Protein AF-A0A3S2VRU4-F1 (afdb_monomer)

Foldseek 3Di:
DDDPDDDDPVVVVVVVLCCVQPVVLVVLLVVLVVCVVVCVPDDPVSVVVSVVSNVVSVVSNVVSVVVVVVVVVVDDDDDDDDDDDQDPLLVQWDADPVLLETEGEQAPAEAPALVVLCVNLVNVCVVQVVVVAAGAYEYAPNYHYDPRNVVSNVVSVVCCCVPHYPYYAAEHQPPDPDVVSVVVCVPPRYHNDSVVRVVVSVVSVVVVVD

InterPro domains:
  IPR003661 Signal transduction histidine kinase, dimerisation/phosphoacceptor domain [cd00082] (25-71)

Organism: NCBI:txid2500179

Nearest PDB structures (foldseek):
  6paj-assembly1_B  TM=5.471E-01  e=2.605E-01  Staphylococcus aureus
  4qtp-assembly2_B  TM=5.324E-01  e=7.466E-01  Mycobacterium avium subsp. paratuberculosis K-10
  9jz0-assembly1_1  TM=4.987E-01  e=8.890E+00  Escherichia phage T7
  2ecp-assembly1_B  TM=2.034E-01  e=5.092E+00  Escherichia coli

Structure (mmCIF, N/CA/C/O backbone):
data_AF-A0A3S2VRU4-F1
#
_entry.id   AF-A0A3S2VRU4-F1
#
loop_
_atom_site.group_PDB
_atom_site.id
_atom_site.type_symbol
_atom_site.label_atom_id
_atom_site.label_alt_id
_atom_site.label_comp_id
_atom_site.label_asym_id
_atom_site.label_entity_id
_atom_site.label_seq_id
_atom_site.pdbx_PDB_ins_code
_atom_site.Cartn_x
_atom_site.Cartn_y
_atom_site.Cartn_z
_atom_site.occupancy
_atom_site.B_iso_or_equiv
_atom_site.auth_seq_id
_atom_site.auth_comp_id
_atom_site.auth_asym_id
_atom_site.auth_atom_id
_atom_site.pdbx_PDB_model_num
ATOM 1 N N . MET A 1 1 ? -28.545 2.603 -29.932 1.00 33.88 1 MET A N 1
ATOM 2 C CA . MET A 1 1 ? -27.525 3.493 -30.528 1.00 33.88 1 MET A CA 1
ATOM 3 C C . MET A 1 1 ? -26.610 3.926 -29.401 1.00 33.88 1 MET A C 1
ATOM 5 O O . MET A 1 1 ? -27.086 4.577 -28.486 1.00 33.88 1 MET A O 1
ATOM 9 N N . ASN A 1 2 ? -25.366 3.439 -29.400 1.00 36.88 2 ASN A N 1
ATOM 10 C CA . ASN A 1 2 ? -24.376 3.758 -28.370 1.00 36.88 2 ASN A CA 1
ATOM 11 C C . ASN A 1 2 ? -23.926 5.208 -28.536 1.00 36.88 2 ASN A C 1
ATOM 13 O O . ASN A 1 2 ? -23.235 5.524 -29.504 1.00 36.88 2 ASN A O 1
ATOM 17 N N . ASP A 1 3 ? -24.301 6.054 -27.587 1.00 39.41 3 ASP A N 1
ATOM 18 C CA . ASP A 1 3 ? -23.834 7.430 -27.499 1.00 39.41 3 ASP A CA 1
ATOM 19 C C . ASP A 1 3 ? -22.493 7.432 -26.747 1.00 39.41 3 ASP A C 1
ATOM 21 O O . ASP A 1 3 ? -22.428 7.491 -25.519 1.00 39.41 3 ASP A O 1
ATOM 25 N N . LYS A 1 4 ? -21.391 7.228 -27.482 1.00 42.16 4 LYS A N 1
ATOM 26 C CA . LYS A 1 4 ? -20.042 7.419 -26.935 1.00 42.16 4 LYS A CA 1
ATOM 27 C C . LYS A 1 4 ? -19.777 8.918 -26.883 1.00 42.16 4 LYS A C 1
ATOM 29 O O . LYS A 1 4 ? -19.315 9.508 -27.857 1.00 42.16 4 LYS A O 1
ATOM 34 N N . GLN A 1 5 ? -20.071 9.516 -25.735 1.00 40.47 5 GLN A N 1
ATOM 35 C CA . GLN A 1 5 ? -19.714 10.898 -25.450 1.00 40.47 5 GLN A CA 1
ATOM 36 C C . GLN A 1 5 ? -18.190 11.083 -25.616 1.00 40.47 5 GLN A C 1
ATOM 38 O O . GLN A 1 5 ? -17.423 10.263 -25.099 1.00 40.47 5 GLN A O 1
ATOM 43 N N . PRO A 1 6 ? -17.725 12.101 -26.365 1.00 40.62 6 PRO A N 1
ATOM 44 C CA . PRO A 1 6 ? -16.303 12.277 -26.628 1.00 40.62 6 PRO A CA 1
ATOM 45 C C . PRO A 1 6 ? -15.545 12.568 -25.323 1.00 40.62 6 PRO A C 1
ATOM 47 O O . PRO A 1 6 ? -16.083 13.250 -24.443 1.00 40.62 6 PRO A O 1
ATOM 50 N N . PRO A 1 7 ? -14.305 12.068 -25.173 1.00 40.47 7 PRO A N 1
ATOM 51 C CA . PRO A 1 7 ? -13.527 12.281 -23.960 1.00 40.47 7 PRO A CA 1
ATOM 52 C C . PRO A 1 7 ? -13.332 13.781 -23.697 1.00 40.47 7 PRO A C 1
ATOM 54 O O . PRO A 1 7 ? -13.054 14.559 -24.614 1.00 40.47 7 PRO A O 1
ATOM 57 N N . ARG A 1 8 ? -13.497 14.199 -22.432 1.00 42.84 8 ARG A N 1
ATOM 58 C CA . ARG A 1 8 ? -13.274 15.588 -21.998 1.00 42.84 8 ARG A CA 1
ATOM 59 C C . ARG A 1 8 ? -11.838 16.006 -22.336 1.00 42.84 8 ARG A C 1
ATOM 61 O O . ARG A 1 8 ? -10.910 15.217 -22.185 1.00 42.84 8 ARG A O 1
ATOM 68 N N . ARG A 1 9 ? -11.647 17.256 -22.778 1.00 38.09 9 ARG A N 1
ATOM 69 C CA . ARG A 1 9 ? -10.345 17.799 -23.231 1.00 38.09 9 ARG A CA 1
ATOM 70 C C . ARG A 1 9 ? -9.208 17.607 -22.218 1.00 38.09 9 ARG A C 1
ATOM 72 O O . ARG A 1 9 ? -8.084 17.348 -22.627 1.00 38.09 9 ARG A O 1
ATOM 79 N N . GLU A 1 10 ? -9.509 17.672 -20.925 1.00 44.72 10 GLU A N 1
ATOM 80 C CA . GLU A 1 10 ? -8.556 17.411 -19.835 1.00 44.72 10 GLU A CA 1
ATOM 81 C C . GLU A 1 10 ? -8.081 15.949 -19.807 1.00 44.72 10 GLU A C 1
ATOM 83 O O . GLU A 1 10 ? -6.893 15.688 -19.653 1.00 44.72 10 GLU A O 1
ATOM 88 N N . THR A 1 11 ? -8.979 14.990 -20.057 1.00 41.25 11 THR A N 1
ATOM 89 C CA . THR A 1 11 ? -8.653 13.558 -20.162 1.00 41.25 11 THR A CA 1
ATOM 90 C C . THR A 1 11 ? -7.772 13.267 -21.377 1.00 41.25 11 THR A C 1
ATOM 92 O O . THR A 1 11 ? -6.862 12.449 -21.296 1.00 41.25 11 THR A O 1
ATOM 95 N N . ILE A 1 12 ? -8.003 13.961 -22.498 1.00 45.94 12 ILE A N 1
ATOM 96 C CA . ILE A 1 12 ? -7.151 13.848 -23.693 1.00 45.94 12 ILE A CA 1
ATOM 97 C C . ILE A 1 12 ? -5.750 14.399 -23.392 1.00 45.94 12 ILE A C 1
ATOM 99 O O . ILE A 1 12 ? -4.765 13.739 -23.699 1.00 45.94 12 ILE A O 1
ATOM 103 N N . ALA A 1 13 ? -5.652 15.560 -22.738 1.00 54.53 13 ALA A N 1
ATOM 104 C CA . ALA A 1 13 ? -4.371 16.173 -22.388 1.00 54.53 13 ALA A CA 1
ATOM 105 C C . ALA A 1 13 ? -3.551 15.329 -21.395 1.00 54.53 13 ALA A C 1
ATOM 107 O O . ALA A 1 13 ? -2.332 15.230 -21.538 1.00 54.53 13 ALA A O 1
ATOM 108 N N . LEU A 1 14 ? -4.207 14.690 -20.420 1.00 56.91 14 LEU A N 1
ATOM 109 C CA . LEU A 1 14 ? -3.546 13.803 -19.461 1.00 56.91 14 LEU A CA 1
ATOM 110 C C . LEU A 1 14 ? -3.064 12.503 -20.123 1.00 56.91 14 LEU A C 1
ATOM 112 O O . LEU A 1 14 ? -1.942 12.072 -19.873 1.00 56.91 14 LEU A O 1
ATOM 116 N N . ASN A 1 15 ? -3.873 11.917 -21.010 1.00 54.41 15 ASN A N 1
ATOM 117 C CA . ASN A 1 15 ? -3.495 10.712 -21.751 1.00 54.41 15 ASN A CA 1
ATOM 118 C C . ASN A 1 15 ? -2.329 10.973 -22.715 1.00 54.41 15 ASN A C 1
ATOM 120 O O . ASN A 1 15 ? -1.418 10.154 -22.792 1.00 54.41 15 ASN A O 1
ATOM 124 N N . THR A 1 16 ? -2.311 12.119 -23.403 1.00 60.62 16 THR A N 1
ATOM 125 C CA . THR A 1 16 ? -1.177 12.507 -24.257 1.00 60.62 16 THR A CA 1
ATOM 126 C C . THR A 1 16 ? 0.100 12.688 -23.438 1.00 60.62 16 THR A C 1
ATOM 128 O O . THR A 1 16 ? 1.148 12.187 -23.834 1.00 60.62 16 THR A O 1
ATOM 131 N N . LYS A 1 17 ? 0.018 13.322 -22.260 1.00 68.56 17 LYS A N 1
ATOM 132 C CA . LYS A 1 17 ? 1.168 13.429 -21.350 1.00 68.56 17 LYS A CA 1
ATOM 133 C C . LYS A 1 17 ? 1.646 12.067 -20.854 1.00 68.56 17 LYS A C 1
ATOM 135 O O . LYS A 1 17 ? 2.844 11.828 -20.821 1.00 68.56 17 LYS A O 1
ATOM 140 N N . LEU A 1 18 ? 0.736 11.152 -20.515 1.00 71.44 18 LEU A N 1
ATOM 141 C CA . LEU A 1 18 ? 1.103 9.803 -20.077 1.00 71.44 18 LEU A CA 1
ATOM 142 C C . LEU A 1 18 ? 1.877 9.041 -21.169 1.00 71.44 18 LEU A C 1
ATOM 144 O O . LEU A 1 18 ? 2.906 8.417 -20.897 1.00 71.44 18 LEU A O 1
ATOM 148 N N . GLU A 1 19 ? 1.393 9.120 -22.407 1.00 75.69 19 GLU A N 1
ATOM 149 C CA . GLU A 1 19 ? 2.044 8.517 -23.571 1.00 75.69 19 GLU A CA 1
ATOM 150 C C . GLU A 1 19 ? 3.444 9.099 -23.809 1.00 75.69 19 GLU A C 1
ATOM 152 O O . GLU A 1 19 ? 4.424 8.362 -23.948 1.00 75.69 19 GLU A O 1
ATOM 157 N N . GLU A 1 20 ? 3.565 10.425 -23.799 1.00 79.56 20 GLU A N 1
ATOM 158 C CA . GLU A 1 20 ? 4.824 11.114 -24.084 1.00 79.56 20 GLU A CA 1
ATOM 159 C C . GLU A 1 20 ? 5.862 10.950 -22.970 1.00 79.56 20 GLU A C 1
ATOM 161 O O . GLU A 1 20 ? 7.047 10.751 -23.262 1.00 79.56 20 GLU A O 1
ATOM 166 N N . ASP A 1 21 ? 5.431 11.026 -21.712 1.00 79.81 21 ASP A N 1
ATOM 167 C CA . ASP A 1 21 ? 6.315 11.099 -20.550 1.00 79.81 21 ASP A CA 1
ATOM 168 C C . ASP A 1 21 ? 6.696 9.729 -19.992 1.00 79.81 21 ASP A C 1
ATOM 170 O O . ASP A 1 21 ? 7.745 9.612 -19.357 1.00 79.81 21 ASP A O 1
ATOM 174 N N . PHE A 1 22 ? 5.898 8.687 -20.254 1.00 82.56 22 PHE A N 1
ATOM 175 C CA . PHE A 1 22 ? 6.117 7.359 -19.674 1.00 82.56 22 PHE A CA 1
ATOM 176 C C . PHE A 1 22 ? 6.172 6.245 -20.720 1.00 82.56 22 PHE A C 1
ATOM 178 O O . PHE A 1 22 ? 7.159 5.506 -20.777 1.00 82.56 22 PHE A O 1
ATOM 185 N N . VAL A 1 23 ? 5.163 6.132 -21.586 1.00 84.31 23 VAL A N 1
ATOM 186 C CA . VAL A 1 23 ? 5.045 4.990 -22.514 1.00 84.31 23 VAL A CA 1
ATOM 187 C C . VAL A 1 23 ? 6.114 5.035 -23.608 1.00 84.31 23 VAL A C 1
ATOM 189 O O . VAL A 1 23 ? 6.789 4.031 -23.867 1.00 84.31 23 VAL A O 1
ATOM 192 N N . ALA A 1 24 ? 6.332 6.199 -24.223 1.00 85.12 24 ALA A N 1
ATOM 193 C CA . ALA A 1 24 ? 7.343 6.360 -25.262 1.00 85.12 24 ALA A CA 1
ATOM 194 C C . ALA A 1 24 ? 8.781 6.116 -24.744 1.00 85.12 24 ALA A C 1
ATOM 196 O O . ALA A 1 24 ? 9.514 5.357 -25.391 1.00 85.12 24 ALA A O 1
ATOM 197 N N . PRO A 1 25 ? 9.208 6.658 -23.580 1.00 87.44 25 PRO A N 1
ATOM 198 C CA . PRO A 1 25 ? 10.502 6.321 -22.983 1.00 87.44 25 PRO A CA 1
ATOM 199 C C . PRO A 1 25 ? 10.671 4.828 -22.685 1.00 87.44 25 PRO A C 1
ATOM 201 O O . PRO A 1 25 ? 11.693 4.257 -23.065 1.00 87.44 25 PRO A O 1
ATOM 204 N N . LEU A 1 26 ? 9.668 4.174 -22.087 1.00 90.81 26 LEU A N 1
ATOM 205 C CA . LEU A 1 26 ? 9.718 2.738 -21.781 1.00 90.81 26 LEU A CA 1
ATOM 206 C C . LEU A 1 26 ? 9.855 1.886 -23.047 1.00 90.81 26 LEU A C 1
ATOM 208 O O . LEU A 1 26 ? 10.666 0.959 -23.0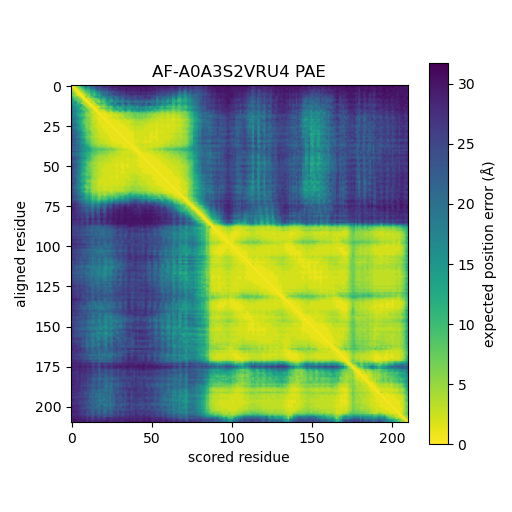97 1.00 90.81 26 LEU A O 1
ATOM 212 N N . THR A 1 27 ? 9.118 2.237 -24.100 1.00 88.94 27 THR A N 1
ATOM 213 C CA . THR A 1 27 ? 9.189 1.550 -25.397 1.00 88.94 27 THR A CA 1
ATOM 214 C C . THR A 1 27 ? 10.569 1.712 -26.035 1.00 88.94 27 THR A C 1
ATOM 216 O O . THR A 1 27 ? 11.157 0.744 -26.521 1.00 88.94 27 THR A O 1
ATOM 219 N N . ALA A 1 28 ? 11.135 2.920 -25.990 1.00 87.50 28 ALA A N 1
ATOM 220 C CA . ALA A 1 28 ? 12.466 3.192 -26.523 1.00 87.50 28 ALA A CA 1
ATOM 221 C C . ALA A 1 28 ? 13.578 2.472 -25.739 1.00 87.50 28 ALA A C 1
ATOM 223 O O . ALA A 1 28 ? 14.532 1.984 -26.350 1.00 87.50 28 ALA A O 1
ATOM 224 N N . MET A 1 29 ? 13.454 2.392 -24.410 1.00 93.25 29 MET A N 1
ATOM 225 C CA . MET A 1 29 ? 14.372 1.644 -23.547 1.00 93.25 29 MET A CA 1
ATOM 226 C C . MET A 1 29 ? 14.325 0.155 -23.860 1.00 93.25 29 MET A C 1
ATOM 228 O O . MET A 1 29 ? 15.370 -0.452 -24.079 1.00 93.25 29 MET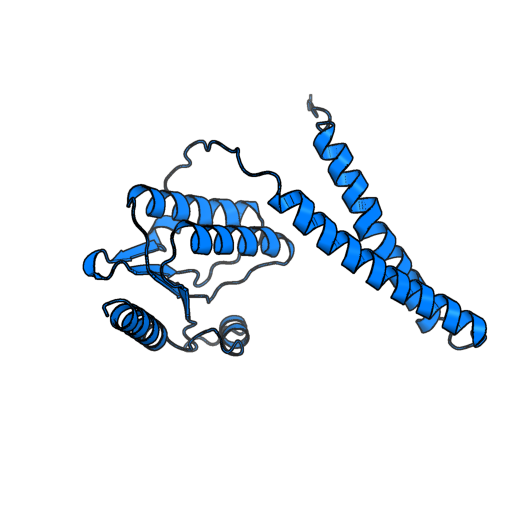 A O 1
ATOM 232 N N . ARG A 1 30 ? 13.119 -0.416 -23.949 1.00 92.12 30 ARG A N 1
ATOM 233 C CA . ARG A 1 30 ? 12.927 -1.819 -24.312 1.00 92.12 30 ARG A CA 1
ATOM 234 C C . ARG A 1 30 ? 13.618 -2.147 -25.636 1.00 92.12 30 ARG A C 1
ATOM 236 O O . ARG A 1 30 ? 14.418 -3.074 -25.669 1.00 92.12 30 ARG A O 1
ATOM 243 N N . GLY A 1 31 ? 13.384 -1.357 -26.684 1.00 91.81 31 GLY A N 1
ATOM 244 C CA . GLY A 1 31 ? 14.018 -1.585 -27.986 1.00 91.81 31 GLY A CA 1
ATOM 245 C C . GLY A 1 31 ? 15.548 -1.482 -27.943 1.00 91.81 31 GLY A C 1
ATOM 246 O O . GLY A 1 31 ? 16.237 -2.270 -28.581 1.00 91.81 31 GLY A O 1
ATOM 247 N N . ALA A 1 32 ? 16.104 -0.550 -27.160 1.00 91.62 32 ALA A N 1
ATOM 248 C CA . ALA A 1 32 ? 17.555 -0.441 -26.994 1.00 91.62 32 ALA A CA 1
ATOM 249 C C . ALA A 1 32 ? 18.155 -1.667 -26.282 1.00 91.62 32 ALA A C 1
ATOM 251 O O . ALA A 1 32 ? 19.211 -2.151 -26.682 1.00 91.62 32 ALA A O 1
ATOM 252 N N . LEU A 1 33 ? 17.473 -2.186 -25.257 1.00 92.31 33 LEU A N 1
ATOM 253 C CA . LEU A 1 33 ? 17.903 -3.376 -24.521 1.00 92.31 33 LEU A CA 1
ATOM 254 C C . LEU A 1 33 ? 17.749 -4.660 -25.350 1.00 92.31 33 LEU A C 1
ATOM 256 O O . LEU A 1 33 ? 18.619 -5.524 -25.283 1.00 92.31 33 LEU A O 1
ATOM 260 N N . GLU A 1 34 ? 16.691 -4.777 -26.157 1.00 95.25 34 GLU A N 1
ATOM 261 C CA . GLU A 1 34 ? 16.513 -5.890 -27.101 1.00 95.25 34 GLU A CA 1
ATOM 262 C C . GLU A 1 34 ? 17.639 -5.913 -28.144 1.00 95.25 34 GLU A C 1
ATOM 264 O O . GLU A 1 34 ? 18.230 -6.963 -28.370 1.00 95.25 34 GLU A O 1
ATOM 269 N N . ILE A 1 35 ? 18.028 -4.756 -28.695 1.00 93.38 35 ILE A N 1
ATOM 270 C CA . ILE A 1 35 ? 19.154 -4.667 -29.641 1.00 93.38 35 ILE A CA 1
ATOM 271 C C . ILE A 1 35 ? 20.477 -5.090 -28.988 1.00 93.38 35 ILE A C 1
ATOM 273 O O . ILE A 1 35 ? 21.233 -5.856 -29.577 1.00 93.38 35 ILE A O 1
ATOM 277 N N . LEU A 1 36 ? 20.754 -4.633 -27.763 1.00 91.62 36 LEU A N 1
ATOM 278 C CA . LEU A 1 36 ? 21.961 -5.041 -27.035 1.00 91.62 36 LEU A CA 1
ATOM 279 C C . LEU A 1 36 ? 21.997 -6.547 -26.738 1.00 91.62 36 LEU A C 1
ATOM 281 O O . LEU A 1 36 ? 23.076 -7.131 -26.694 1.00 91.62 36 LEU A O 1
ATOM 285 N N . ARG A 1 37 ? 20.831 -7.163 -26.513 1.00 94.44 37 ARG A N 1
ATOM 286 C CA . ARG A 1 37 ? 20.698 -8.602 -26.262 1.00 94.44 37 ARG A CA 1
ATOM 287 C C . ARG A 1 37 ? 20.867 -9.425 -27.541 1.00 94.44 37 ARG A C 1
ATOM 289 O O . ARG A 1 37 ? 21.529 -10.456 -27.501 1.00 94.44 37 ARG A O 1
ATOM 296 N N . ASP A 1 38 ? 20.241 -8.994 -28.634 1.00 95.75 38 ASP A N 1
ATOM 297 C CA . ASP A 1 38 ? 20.072 -9.809 -29.844 1.00 95.75 38 ASP A CA 1
ATOM 298 C C . ASP A 1 38 ? 21.247 -9.691 -30.831 1.00 95.75 38 ASP A C 1
ATOM 300 O O . ASP A 1 38 ? 21.424 -10.588 -31.652 1.00 95.75 38 ASP A O 1
ATOM 304 N N . TYR A 1 39 ? 22.068 -8.637 -30.725 1.00 94.31 39 TYR A N 1
ATOM 305 C CA . TYR A 1 39 ? 23.209 -8.374 -31.615 1.00 94.31 39 TYR A CA 1
ATOM 306 C C . TYR A 1 39 ? 24.531 -8.274 -30.823 1.00 94.31 39 TYR A C 1
ATOM 308 O O . TYR A 1 39 ? 25.042 -7.175 -30.577 1.00 94.31 39 TYR A O 1
ATOM 316 N N . PRO A 1 40 ? 25.111 -9.402 -30.373 1.00 90.06 40 PRO A N 1
ATOM 317 C CA . PRO A 1 40 ? 26.351 -9.407 -29.587 1.00 90.06 40 PRO A CA 1
ATOM 318 C C . PRO A 1 40 ? 27.578 -8.879 -30.355 1.00 90.06 40 PRO A C 1
ATOM 320 O O . PRO A 1 40 ? 28.554 -8.439 -29.746 1.00 90.06 40 PRO A O 1
ATOM 323 N N . GLU A 1 41 ? 27.536 -8.903 -31.685 1.00 95.50 41 GLU A N 1
ATOM 324 C CA . GLU A 1 41 ? 28.594 -8.455 -32.593 1.00 95.50 41 GLU A CA 1
ATOM 325 C C . GLU A 1 41 ? 28.635 -6.939 -32.838 1.00 95.50 41 GLU A C 1
ATOM 327 O O . GLU A 1 41 ? 29.506 -6.473 -33.572 1.00 95.50 41 GLU A O 1
ATOM 332 N N . LEU A 1 42 ? 27.728 -6.164 -32.229 1.00 93.62 42 LEU A N 1
ATOM 333 C CA . LEU A 1 42 ? 27.717 -4.702 -32.338 1.00 93.62 42 LEU A CA 1
ATOM 334 C C . LEU A 1 42 ? 29.093 -4.108 -32.038 1.00 93.62 42 LEU A C 1
ATOM 336 O O . LEU A 1 42 ? 29.744 -4.502 -31.066 1.00 93.62 42 LEU A O 1
ATOM 340 N N . ALA A 1 43 ? 29.507 -3.105 -32.814 1.00 95.75 43 ALA A N 1
ATOM 341 C CA . ALA A 1 43 ? 30.724 -2.360 -32.519 1.00 95.75 43 ALA A CA 1
ATOM 342 C C . ALA A 1 43 ? 30.617 -1.669 -31.148 1.00 95.75 43 ALA A C 1
ATOM 344 O O . ALA A 1 43 ? 29.528 -1.330 -30.681 1.00 95.75 43 ALA A O 1
ATOM 345 N N . GLU A 1 44 ? 31.753 -1.447 -30.486 1.00 93.50 44 GLU A N 1
ATOM 346 C CA . GLU A 1 44 ? 31.784 -0.884 -29.131 1.00 93.50 44 GLU A CA 1
ATOM 347 C C . GLU A 1 44 ? 31.046 0.455 -29.027 1.00 93.50 44 GLU A C 1
ATOM 349 O O . GLU A 1 44 ? 30.225 0.642 -28.130 1.00 93.50 44 GLU A O 1
ATOM 354 N N . GLU A 1 45 ? 31.250 1.333 -30.005 1.00 94.25 45 GLU A N 1
ATOM 355 C CA . GLU A 1 45 ? 30.578 2.630 -30.103 1.00 94.25 45 GLU A CA 1
ATOM 356 C C . GLU A 1 45 ? 29.050 2.492 -30.194 1.00 94.25 45 GLU A C 1
ATOM 358 O O . GLU A 1 45 ? 28.299 3.271 -29.603 1.00 94.25 45 GLU A O 1
ATOM 363 N N . GLU A 1 46 ? 28.561 1.467 -30.893 1.00 93.25 46 GLU A N 1
ATOM 364 C CA . GLU A 1 46 ? 27.129 1.211 -31.026 1.00 93.25 46 GLU A CA 1
ATOM 365 C C . GLU A 1 46 ? 26.532 0.645 -29.741 1.00 93.25 46 GLU A C 1
ATOM 367 O O . GLU A 1 46 ? 25.447 1.071 -29.335 1.00 93.25 46 GLU A O 1
ATOM 372 N N . ARG A 1 47 ? 27.258 -0.248 -29.057 1.00 94.50 47 ARG A N 1
ATOM 373 C CA . ARG A 1 47 ? 26.860 -0.755 -27.737 1.00 94.50 47 ARG A CA 1
ATOM 374 C C . ARG A 1 47 ? 26.734 0.385 -26.731 1.00 94.50 47 ARG A C 1
ATOM 376 O O . ARG A 1 47 ? 25.713 0.486 -26.050 1.00 94.50 47 ARG A O 1
ATOM 383 N N . VAL A 1 48 ? 27.722 1.281 -26.688 1.00 94.56 48 VAL A N 1
ATOM 384 C CA . VAL A 1 48 ? 27.693 2.477 -25.831 1.00 94.56 48 VAL A CA 1
ATOM 385 C C . VAL A 1 48 ? 26.486 3.351 -26.174 1.00 94.56 48 VAL A C 1
ATOM 387 O O . VAL A 1 48 ? 25.722 3.719 -25.283 1.00 94.56 48 VAL A O 1
ATOM 390 N N . ARG A 1 49 ? 26.224 3.605 -27.462 1.00 94.50 49 ARG A N 1
ATOM 391 C CA . ARG A 1 49 ? 25.082 4.419 -27.910 1.00 94.50 49 ARG A CA 1
ATOM 392 C C . ARG A 1 49 ? 23.730 3.863 -27.451 1.00 94.50 49 ARG A C 1
ATOM 394 O O . ARG A 1 49 ? 22.868 4.635 -27.020 1.00 94.50 49 ARG A O 1
ATOM 401 N N . PHE A 1 50 ? 23.513 2.550 -27.550 1.00 93.00 50 PHE A N 1
ATOM 402 C CA . PHE A 1 50 ? 22.265 1.924 -27.095 1.00 93.00 50 PHE A CA 1
ATOM 403 C C . PHE A 1 50 ? 22.153 1.895 -25.567 1.00 93.00 50 PHE A C 1
ATOM 405 O O . PHE A 1 50 ? 21.078 2.192 -25.042 1.00 93.00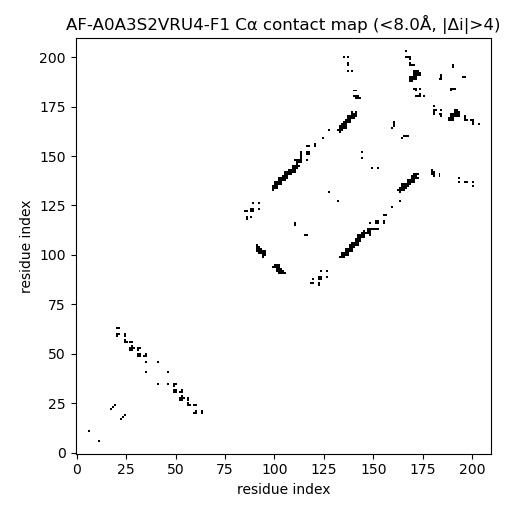 50 PHE A O 1
ATOM 412 N N . ALA A 1 51 ? 23.253 1.642 -24.853 1.00 91.38 51 ALA A N 1
ATOM 413 C CA . ALA A 1 51 ? 23.282 1.700 -23.392 1.00 91.38 51 ALA A CA 1
ATOM 414 C C . ALA A 1 51 ? 22.955 3.112 -22.878 1.00 91.38 51 ALA A C 1
ATOM 416 O O . ALA A 1 51 ? 22.068 3.286 -22.042 1.00 91.38 51 ALA A O 1
ATOM 417 N N . GLU A 1 52 ? 23.578 4.146 -23.445 1.00 94.38 52 GLU A N 1
ATOM 418 C CA . GLU A 1 52 ? 23.260 5.535 -23.119 1.00 94.38 52 GLU A CA 1
ATOM 419 C C . GLU A 1 52 ? 21.810 5.900 -23.444 1.00 94.38 52 GLU A C 1
ATOM 421 O O . GLU A 1 52 ? 21.182 6.667 -22.716 1.00 94.38 52 GLU A O 1
ATOM 426 N N . LYS A 1 53 ? 21.251 5.374 -24.541 1.00 90.69 53 LYS A N 1
ATOM 427 C CA . LYS A 1 53 ? 19.843 5.598 -24.891 1.00 90.69 53 LYS A CA 1
ATOM 428 C C . LYS A 1 53 ? 18.908 5.018 -23.827 1.00 90.69 53 LYS A C 1
ATOM 430 O O . LYS A 1 53 ? 17.944 5.690 -23.464 1.00 90.69 53 LYS A O 1
ATOM 435 N N . ALA A 1 54 ? 19.208 3.830 -23.303 1.00 89.19 54 ALA A N 1
ATOM 436 C CA . ALA A 1 54 ? 18.446 3.238 -22.207 1.00 89.19 54 ALA A CA 1
ATOM 437 C C . ALA A 1 54 ? 18.577 4.063 -20.913 1.00 89.19 54 ALA A C 1
ATOM 439 O O . ALA A 1 54 ? 17.568 4.403 -20.299 1.00 89.19 54 ALA A O 1
ATOM 440 N N . LEU A 1 55 ? 19.798 4.474 -20.551 1.00 92.00 55 LEU A N 1
ATOM 441 C CA . LEU A 1 55 ? 20.061 5.289 -19.356 1.00 92.00 55 LEU A CA 1
ATOM 442 C C . LEU A 1 55 ? 19.399 6.674 -19.420 1.00 92.00 55 LEU A C 1
ATOM 444 O O . LEU A 1 55 ? 18.828 7.133 -18.431 1.00 92.00 55 LEU A O 1
ATOM 448 N N . ARG A 1 56 ? 19.401 7.325 -20.590 1.00 90.88 56 ARG A N 1
ATOM 449 C CA . ARG A 1 56 ? 18.654 8.576 -20.815 1.00 90.88 56 ARG A CA 1
ATOM 450 C C . ARG A 1 56 ? 17.147 8.379 -20.637 1.00 90.88 56 ARG A C 1
ATOM 452 O O . ARG A 1 56 ? 16.481 9.269 -20.114 1.00 90.88 56 ARG A O 1
ATOM 459 N N . GLY A 1 57 ? 16.619 7.220 -21.032 1.00 87.50 57 GLY A N 1
ATOM 460 C CA . GLY A 1 57 ? 15.235 6.833 -20.758 1.00 87.50 57 GLY A CA 1
ATOM 461 C C . GLY A 1 57 ? 14.936 6.762 -19.259 1.00 87.50 57 GLY A C 1
ATOM 462 O O . GLY A 1 57 ? 13.960 7.366 -18.820 1.00 87.50 57 GLY A O 1
ATOM 463 N N . CYS A 1 58 ? 15.811 6.132 -18.464 1.00 86.31 58 CYS A N 1
ATOM 464 C CA . CYS A 1 58 ? 15.681 6.093 -17.001 1.00 86.31 58 CYS A CA 1
ATOM 465 C C . CYS A 1 58 ? 15.639 7.499 -16.387 1.00 86.31 58 CYS A C 1
ATOM 467 O O . CYS A 1 58 ? 14.745 7.798 -15.600 1.00 86.31 58 CYS A O 1
ATOM 469 N N . ALA A 1 59 ? 16.572 8.375 -16.777 1.00 87.69 59 ALA A N 1
ATOM 470 C CA . ALA A 1 59 ? 16.633 9.744 -16.263 1.00 87.69 59 ALA A CA 1
ATOM 471 C C . ALA A 1 59 ? 15.375 10.555 -16.617 1.00 87.69 59 ALA A C 1
ATOM 473 O O . ALA A 1 59 ? 14.873 11.329 -15.803 1.00 87.69 59 ALA A O 1
ATOM 474 N N . ARG A 1 60 ? 14.831 10.352 -17.825 1.00 87.44 60 ARG A N 1
ATOM 475 C CA . ARG A 1 60 ? 13.585 10.995 -18.249 1.00 87.44 60 ARG A CA 1
ATOM 476 C C . ARG A 1 60 ? 12.391 10.501 -17.436 1.00 87.44 60 ARG A C 1
ATOM 478 O O . ARG A 1 60 ? 11.612 11.326 -16.976 1.00 87.44 60 ARG A O 1
ATOM 485 N N . LEU A 1 61 ? 12.281 9.191 -17.216 1.00 87.44 61 LEU A N 1
ATOM 486 C CA . LEU A 1 61 ? 11.230 8.619 -16.373 1.00 87.44 61 LEU A CA 1
ATOM 487 C C . LEU A 1 61 ? 11.303 9.159 -14.943 1.00 87.44 61 LEU A C 1
ATOM 489 O O . LEU A 1 61 ? 10.276 9.538 -14.390 1.00 87.44 61 LEU A O 1
ATOM 493 N N . GLU A 1 62 ? 12.500 9.257 -14.361 1.00 83.88 62 GLU A N 1
ATOM 494 C CA . GLU A 1 62 ? 12.677 9.843 -13.030 1.00 83.88 62 GLU A CA 1
ATOM 495 C C . GLU A 1 62 ? 12.160 11.289 -12.972 1.00 83.88 62 GLU A C 1
ATOM 497 O O . GLU A 1 62 ? 11.387 11.636 -12.076 1.00 83.88 62 GLU A O 1
ATOM 502 N N . ALA A 1 63 ? 12.542 12.125 -13.941 1.00 81.25 63 ALA A N 1
ATOM 503 C CA . ALA A 1 63 ? 12.089 13.512 -14.012 1.00 81.25 63 ALA A CA 1
ATOM 504 C C . ALA A 1 63 ? 10.562 13.615 -14.170 1.00 81.25 63 ALA A C 1
ATOM 506 O O . ALA A 1 63 ? 9.924 14.405 -13.472 1.00 81.25 63 ALA A O 1
ATOM 507 N N . SER A 1 64 ? 9.967 12.783 -15.029 1.00 80.00 64 SER A N 1
ATOM 508 C CA . SER A 1 64 ? 8.520 12.747 -15.251 1.00 80.00 64 SER A CA 1
ATOM 509 C C . SER A 1 64 ? 7.746 12.277 -14.018 1.00 80.00 64 SER A C 1
ATOM 511 O O . SER A 1 64 ? 6.715 12.862 -13.693 1.00 80.00 64 SER A O 1
ATOM 513 N N . VAL A 1 65 ? 8.250 11.283 -13.276 1.00 75.62 65 VAL A N 1
ATOM 514 C CA . VAL A 1 65 ? 7.652 10.848 -11.999 1.00 75.62 65 VAL A CA 1
ATOM 515 C C . VAL A 1 65 ? 7.685 11.977 -10.966 1.00 75.62 65 VAL A C 1
ATOM 517 O O . VAL A 1 65 ? 6.673 12.232 -10.314 1.00 75.62 65 VAL A O 1
ATOM 520 N N . ARG A 1 66 ? 8.822 12.672 -10.823 1.00 73.62 66 ARG A N 1
ATOM 521 C CA . ARG A 1 66 ? 8.952 13.807 -9.892 1.00 73.62 66 ARG A CA 1
ATOM 522 C C . ARG A 1 66 ? 7.975 14.929 -10.249 1.00 73.62 66 ARG A C 1
ATOM 524 O O . ARG A 1 66 ? 7.219 15.366 -9.389 1.00 73.62 66 ARG A O 1
ATOM 531 N N . HIS A 1 67 ? 7.917 15.308 -11.526 1.00 70.62 67 HIS A N 1
ATOM 532 C CA . HIS A 1 67 ? 7.003 16.339 -12.015 1.00 70.62 67 HIS A CA 1
ATOM 533 C C . HIS A 1 67 ? 5.526 15.965 -11.826 1.00 70.62 67 HIS A C 1
ATOM 535 O O . HIS A 1 67 ? 4.721 16.806 -11.432 1.00 70.62 67 HIS A O 1
ATOM 541 N N . LEU A 1 68 ? 5.162 14.701 -12.070 1.00 66.12 68 LEU A N 1
ATOM 542 C CA . LEU A 1 68 ? 3.806 14.210 -11.833 1.00 66.12 68 LEU A CA 1
ATOM 543 C C . LEU A 1 68 ? 3.424 14.311 -10.350 1.00 66.12 68 LEU A C 1
ATOM 545 O O . LEU A 1 68 ? 2.302 14.705 -10.040 1.00 66.12 68 LEU A O 1
ATOM 549 N N . GLY A 1 69 ? 4.359 14.005 -9.445 1.00 55.75 69 GLY A N 1
ATOM 550 C CA . GLY A 1 69 ? 4.189 14.250 -8.015 1.00 55.75 69 GLY A CA 1
ATOM 551 C C . GLY A 1 69 ? 3.880 15.720 -7.731 1.00 55.75 69 GLY A C 1
ATOM 552 O O . GLY A 1 69 ? 2.851 16.025 -7.135 1.00 55.75 69 GLY A O 1
ATOM 553 N N . ASP A 1 70 ? 4.711 16.635 -8.225 1.00 60.47 70 ASP A N 1
ATOM 554 C CA . ASP A 1 70 ? 4.558 18.073 -7.973 1.00 60.47 70 ASP A CA 1
ATOM 555 C C . ASP A 1 70 ? 3.224 18.642 -8.496 1.00 60.47 70 ASP A C 1
ATOM 557 O O . ASP A 1 70 ? 2.603 19.473 -7.834 1.00 60.47 70 ASP A O 1
ATOM 561 N N . VAL A 1 71 ? 2.749 18.174 -9.657 1.00 57.25 71 VAL A N 1
ATOM 562 C CA . VAL A 1 71 ? 1.476 18.615 -10.259 1.00 57.25 71 VAL A CA 1
ATOM 563 C C . VAL A 1 71 ? 0.263 18.062 -9.505 1.00 57.25 71 VAL A C 1
ATOM 565 O O . VAL A 1 71 ? -0.692 18.797 -9.265 1.00 57.25 71 VAL A O 1
ATOM 568 N N . LEU A 1 72 ? 0.283 16.789 -9.100 1.00 48.41 72 LEU A N 1
ATOM 569 C CA . LEU A 1 72 ? -0.860 16.152 -8.432 1.00 48.41 72 LEU A CA 1
ATOM 570 C C . LEU A 1 72 ? -1.025 16.573 -6.963 1.00 48.41 72 LEU A C 1
ATOM 572 O O . LEU A 1 72 ? -2.128 16.480 -6.432 1.00 48.41 72 LEU A O 1
ATOM 576 N N . TYR A 1 73 ? 0.035 17.054 -6.305 1.00 42.34 73 TYR A N 1
ATOM 577 C CA . TYR A 1 73 ? -0.042 17.573 -4.932 1.00 42.34 73 TYR A CA 1
ATOM 578 C C . TYR A 1 73 ? -0.318 19.087 -4.848 1.00 42.34 73 TYR A C 1
ATOM 580 O O . TYR A 1 73 ? -0.447 19.608 -3.737 1.00 42.34 73 TYR A O 1
ATOM 588 N N . ALA A 1 74 ? -0.443 19.784 -5.986 1.00 41.47 74 ALA A N 1
ATOM 589 C CA . ALA A 1 74 ? -0.787 21.207 -6.052 1.00 41.47 74 ALA A CA 1
ATOM 590 C C . ALA A 1 74 ? -2.303 21.476 -6.146 1.00 41.47 74 ALA A C 1
ATOM 592 O O . ALA A 1 74 ? -2.761 22.500 -5.644 1.00 41.47 74 ALA A O 1
ATOM 593 N N . ASP A 1 75 ? -3.088 20.554 -6.713 1.00 35.25 75 ASP A N 1
ATOM 594 C CA . ASP A 1 75 ? -4.549 20.670 -6.794 1.00 35.25 75 ASP A CA 1
ATOM 595 C C . ASP A 1 75 ? -5.213 19.875 -5.664 1.00 35.25 75 ASP A C 1
ATOM 597 O O . ASP A 1 75 ? -5.489 18.676 -5.766 1.00 35.25 75 ASP A O 1
ATOM 601 N N . LYS A 1 76 ? -5.470 20.562 -4.549 1.00 35.25 76 LYS A N 1
ATOM 602 C CA . LYS A 1 76 ? -6.408 20.086 -3.533 1.00 35.25 76 LYS A CA 1
ATOM 603 C C . LYS A 1 76 ? -7.797 20.661 -3.792 1.00 35.25 76 LYS A C 1
ATOM 605 O O . LYS A 1 76 ? -7.957 21.867 -3.932 1.00 35.25 76 LYS A O 1
ATOM 610 N N . ASP A 1 77 ? -8.754 19.738 -3.732 1.00 38.41 77 ASP A N 1
ATOM 611 C CA . ASP A 1 77 ? -10.203 19.892 -3.567 1.00 38.41 77 ASP A CA 1
ATOM 612 C C . ASP A 1 77 ? -11.051 19.807 -4.843 1.00 38.41 77 ASP A C 1
ATOM 614 O O . ASP A 1 77 ? -11.247 20.776 -5.564 1.00 38.41 77 ASP A O 1
ATOM 618 N N . ALA A 1 78 ? -11.648 18.626 -5.053 1.00 35.69 78 ALA A N 1
ATOM 619 C CA . ALA A 1 78 ? -13.106 18.447 -5.103 1.00 35.69 78 ALA A CA 1
ATOM 620 C C . ALA A 1 78 ? -13.471 17.017 -5.542 1.00 35.69 78 ALA A C 1
ATOM 622 O O . ALA A 1 78 ? -13.180 16.617 -6.665 1.00 35.69 78 ALA A O 1
ATOM 623 N N . ALA A 1 79 ? -14.207 16.279 -4.705 1.00 33.66 79 ALA A N 1
ATOM 624 C CA . ALA A 1 79 ? -15.207 15.328 -5.195 1.00 33.66 79 ALA A CA 1
ATOM 625 C C . ALA A 1 79 ? -16.231 14.998 -4.099 1.00 33.66 79 ALA A C 1
ATOM 627 O O . ALA A 1 79 ? -15.934 14.334 -3.109 1.00 33.66 79 ALA A O 1
ATOM 628 N N . THR A 1 80 ? -17.456 15.464 -4.314 1.00 35.16 80 THR A N 1
ATOM 629 C CA . THR A 1 80 ? -18.667 15.108 -3.570 1.00 35.16 80 THR A CA 1
ATOM 630 C C . THR A 1 80 ? -19.101 13.682 -3.942 1.00 35.16 80 THR A C 1
ATOM 632 O O . THR A 1 80 ? -19.180 13.358 -5.127 1.00 35.16 80 THR A O 1
ATOM 635 N N . ARG A 1 81 ? -19.393 12.825 -2.952 1.00 37.44 81 ARG A N 1
ATOM 636 C CA . ARG A 1 81 ? -19.838 11.429 -3.148 1.00 37.44 81 ARG A CA 1
ATOM 637 C C . ARG A 1 81 ? -21.357 11.275 -3.060 1.00 37.44 81 ARG A C 1
ATOM 639 O O . ARG A 1 81 ? -21.995 11.847 -2.180 1.00 37.44 81 ARG A O 1
ATOM 646 N N . ALA A 1 82 ? -21.913 10.425 -3.924 1.00 32.03 82 ALA A N 1
ATOM 647 C CA . ALA A 1 82 ? -23.227 9.813 -3.731 1.00 32.03 82 ALA A CA 1
ATOM 648 C C . ALA A 1 82 ? -23.088 8.553 -2.854 1.00 32.03 82 ALA A C 1
ATOM 650 O O . ALA A 1 82 ? -22.123 7.808 -3.006 1.00 32.03 82 ALA A O 1
ATOM 651 N N . LYS A 1 83 ? -24.048 8.323 -1.946 1.00 32.25 83 LYS A N 1
ATOM 652 C CA . LYS A 1 83 ? -24.058 7.200 -0.989 1.00 32.25 83 LYS A CA 1
ATOM 653 C C . LYS A 1 83 ? -24.291 5.846 -1.682 1.00 32.25 83 LYS A C 1
ATOM 655 O O . LYS A 1 83 ? -25.374 5.673 -2.247 1.00 32.25 83 LYS A O 1
ATOM 660 N N . PRO A 1 84 ? -23.376 4.864 -1.580 1.00 38.50 84 PRO A N 1
ATOM 661 C CA . PRO A 1 84 ? -23.684 3.473 -1.874 1.00 38.50 84 PRO A CA 1
ATOM 662 C C . PRO A 1 84 ? -24.279 2.765 -0.644 1.00 38.50 84 PRO A C 1
ATOM 664 O O . PRO A 1 84 ? -24.098 3.172 0.504 1.00 38.50 84 PRO A O 1
ATOM 667 N N . THR A 1 85 ? -25.030 1.705 -0.921 1.00 40.28 85 THR A N 1
ATOM 668 C CA . THR A 1 85 ? -25.656 0.761 0.020 1.00 40.28 85 THR A CA 1
ATOM 669 C C . THR A 1 85 ? -24.608 0.104 0.942 1.00 40.28 85 THR A C 1
ATOM 671 O O . THR A 1 85 ? -23.463 -0.027 0.511 1.00 40.28 85 THR A O 1
ATOM 674 N N . PRO A 1 86 ? -24.944 -0.326 2.182 1.00 48.25 86 PRO A N 1
ATOM 675 C CA . PRO A 1 86 ? -23.961 -0.890 3.111 1.00 48.25 86 PRO A CA 1
ATOM 676 C C . PRO A 1 86 ? -23.271 -2.110 2.496 1.00 48.25 86 PRO A C 1
ATOM 678 O O . PRO A 1 86 ? -23.905 -3.143 2.278 1.00 48.25 86 PRO A O 1
ATOM 681 N N . SER A 1 87 ? -21.988 -1.967 2.172 1.00 59.22 87 SER A N 1
ATOM 682 C CA . SER A 1 87 ? -21.206 -3.034 1.559 1.00 59.22 87 SER A CA 1
ATOM 683 C C . SER A 1 87 ? -20.865 -4.101 2.607 1.00 59.22 87 SER A C 1
ATOM 685 O O . SER A 1 87 ? -20.753 -3.821 3.806 1.00 59.22 87 SER A O 1
ATOM 687 N N . GLU A 1 88 ? -20.639 -5.338 2.163 1.00 70.81 88 GLU A N 1
ATOM 688 C CA . GLU A 1 88 ? -20.103 -6.429 2.996 1.00 70.81 88 GLU A CA 1
ATOM 689 C C . GLU A 1 88 ? -18.796 -6.034 3.728 1.00 70.81 88 GLU A C 1
ATOM 691 O O . GLU A 1 88 ? -18.433 -6.648 4.733 1.00 70.81 88 GLU A O 1
ATOM 696 N N . HIS A 1 89 ? -18.110 -4.973 3.280 1.00 83.50 89 HIS A N 1
ATOM 697 C CA . HIS A 1 89 ? -16.873 -4.467 3.872 1.00 83.50 89 HIS A CA 1
ATOM 698 C C . HIS A 1 89 ? -17.056 -3.840 5.258 1.00 83.50 89 HIS A C 1
ATOM 700 O O . HIS A 1 89 ? -16.108 -3.844 6.037 1.00 83.50 89 HIS A O 1
ATOM 706 N N . ALA A 1 90 ? -18.257 -3.375 5.623 1.00 86.06 90 ALA A N 1
ATOM 707 C CA . ALA A 1 90 ? -18.489 -2.771 6.940 1.00 86.06 90 ALA A CA 1
ATOM 708 C C . ALA A 1 90 ? -18.191 -3.746 8.095 1.00 86.06 90 ALA A C 1
ATOM 710 O O . ALA A 1 90 ? -17.680 -3.346 9.136 1.00 86.06 90 ALA A O 1
ATOM 711 N N . LYS A 1 91 ? -18.424 -5.052 7.891 1.00 88.75 91 LYS A N 1
ATOM 712 C CA . LYS A 1 91 ? -18.138 -6.109 8.884 1.00 88.75 91 LYS A CA 1
ATOM 713 C C . LYS A 1 91 ? -16.640 -6.263 9.187 1.00 88.75 91 LYS A C 1
ATOM 715 O O . LYS A 1 91 ? -16.280 -6.865 10.196 1.00 88.75 91 LYS A O 1
ATOM 720 N N . ARG A 1 92 ? -15.779 -5.745 8.307 1.00 91.75 92 ARG A N 1
ATOM 721 C CA . ARG A 1 92 ? -14.313 -5.805 8.397 1.00 91.75 92 ARG A CA 1
ATOM 722 C C . ARG A 1 92 ? -13.706 -4.582 9.083 1.00 91.75 92 ARG A C 1
ATOM 724 O O . ARG A 1 92 ? -12.489 -4.505 9.195 1.00 91.75 92 ARG A O 1
ATOM 731 N N . VAL A 1 93 ? -14.538 -3.642 9.531 1.00 93.69 93 VAL A N 1
ATOM 732 C CA . VAL A 1 93 ? -14.122 -2.453 10.276 1.00 93.69 93 VAL A CA 1
ATOM 733 C C . VAL A 1 93 ? -14.718 -2.548 11.675 1.00 93.69 93 VAL A C 1
ATOM 735 O O . VAL A 1 93 ? -15.933 -2.456 11.842 1.00 93.69 93 VAL A O 1
ATOM 738 N N . LYS A 1 94 ? -13.883 -2.756 12.696 1.00 94.19 94 LYS A N 1
ATOM 739 C CA . LYS A 1 94 ? -14.336 -2.806 14.094 1.00 94.19 94 LYS A CA 1
ATOM 740 C C . LYS A 1 94 ? -13.822 -1.585 14.842 1.00 94.19 94 LYS A C 1
ATOM 742 O O . LYS A 1 94 ? -12.617 -1.357 14.901 1.00 94.19 94 LYS A O 1
ATOM 747 N N . LEU A 1 95 ? -14.744 -0.827 15.426 1.00 93.50 95 LEU A N 1
ATOM 748 C CA . LEU A 1 95 ? -14.437 0.341 16.246 1.00 93.50 95 LEU A CA 1
ATOM 749 C C . LEU A 1 95 ? -14.369 -0.066 17.721 1.00 93.50 95 LEU A C 1
ATOM 751 O O . LEU A 1 95 ? -15.324 -0.628 18.258 1.00 93.50 95 LEU A O 1
ATOM 755 N N . ASN A 1 96 ? -13.264 0.256 18.385 1.00 93.12 96 ASN A N 1
ATOM 756 C CA . ASN A 1 96 ? -13.137 0.219 19.837 1.00 93.12 96 ASN A CA 1
ATOM 757 C C . ASN A 1 96 ? -12.932 1.653 20.341 1.00 93.12 96 ASN A C 1
ATOM 759 O O . ASN A 1 96 ? -11.834 2.208 20.263 1.00 93.12 96 ASN A O 1
ATOM 763 N N . TYR A 1 97 ? -14.016 2.249 20.837 1.00 90.19 97 TYR A N 1
ATOM 764 C CA . TYR A 1 97 ? -14.047 3.640 21.288 1.00 90.19 97 TYR A CA 1
ATOM 765 C C . TYR A 1 97 ? -13.188 3.891 22.529 1.00 90.19 97 TYR A C 1
ATOM 767 O O . TYR A 1 97 ? -12.551 4.943 22.606 1.00 90.19 97 TYR A O 1
ATOM 775 N N . ASP A 1 98 ? -13.125 2.935 23.459 1.00 88.06 98 ASP A N 1
ATOM 776 C CA . ASP A 1 98 ? -12.360 3.074 24.705 1.00 88.06 98 ASP A CA 1
ATOM 777 C C . ASP A 1 98 ? -10.866 3.243 24.408 1.00 88.06 98 ASP A C 1
ATOM 779 O O . ASP A 1 98 ? -10.167 4.050 25.029 1.00 88.06 98 ASP A O 1
ATOM 783 N N . ASP A 1 99 ? -10.391 2.538 23.381 1.00 87.56 99 ASP A N 1
ATOM 784 C CA . ASP A 1 99 ? -8.997 2.575 22.960 1.00 87.56 99 ASP A CA 1
ATOM 785 C C . ASP A 1 99 ? -8.708 3.528 21.797 1.00 87.56 99 ASP A C 1
ATOM 787 O O . ASP A 1 99 ? -7.544 3.688 21.418 1.00 87.56 99 ASP A O 1
ATOM 791 N N . ARG A 1 100 ? -9.745 4.177 21.245 1.00 92.62 100 ARG A N 1
ATOM 792 C CA . ARG A 1 100 ? -9.704 4.885 19.952 1.00 92.62 100 ARG A CA 1
ATOM 793 C C . ARG A 1 100 ? -8.978 4.062 18.894 1.00 92.62 100 ARG A C 1
ATOM 795 O O . ARG A 1 100 ? -8.093 4.557 18.200 1.00 92.62 100 ARG A O 1
ATOM 802 N N . LEU A 1 101 ? -9.344 2.789 18.801 1.00 94.69 101 LEU A N 1
ATOM 803 C CA . LEU A 1 101 ? -8.734 1.821 17.906 1.00 94.69 101 LEU A CA 1
ATOM 804 C C . LEU A 1 101 ? -9.725 1.391 16.822 1.00 94.69 101 LEU A C 1
ATOM 806 O O . LEU A 1 101 ? -10.856 1.010 17.122 1.00 94.69 101 LEU A O 1
ATOM 810 N N . ILE A 1 102 ? -9.268 1.399 15.576 1.00 95.62 102 ILE A N 1
ATOM 811 C CA . ILE A 1 102 ? -9.938 0.768 14.443 1.00 95.62 102 ILE A CA 1
ATOM 812 C C . ILE A 1 102 ? -9.165 -0.490 14.067 1.00 95.62 102 ILE A C 1
ATOM 814 O O . ILE A 1 102 ? -7.982 -0.424 13.731 1.00 95.62 102 ILE A O 1
ATOM 818 N N . ASP A 1 103 ? -9.849 -1.629 14.115 1.00 95.38 103 ASP A N 1
ATOM 819 C CA . ASP A 1 103 ? -9.359 -2.903 13.592 1.00 95.38 103 ASP A CA 1
ATOM 820 C C . ASP A 1 103 ? -9.896 -3.092 12.172 1.00 95.38 103 ASP A C 1
ATOM 822 O O . ASP A 1 103 ? -11.113 -3.181 11.962 1.00 95.38 103 ASP A O 1
ATOM 826 N N . LEU A 1 104 ? -8.981 -3.075 11.205 1.0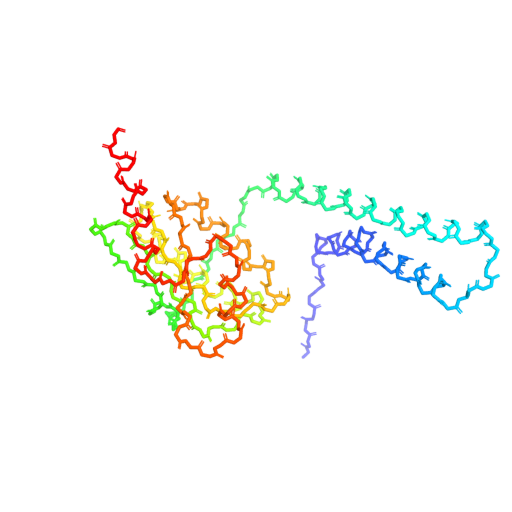0 94.88 104 LEU A N 1
ATOM 827 C CA . LEU A 1 104 ? -9.271 -3.192 9.784 1.00 94.88 104 LEU A CA 1
ATOM 828 C C . LEU A 1 104 ? -8.812 -4.556 9.272 1.00 94.88 104 LEU A C 1
ATOM 830 O O . LEU A 1 104 ? -7.614 -4.827 9.162 1.00 94.88 104 LEU A O 1
ATOM 834 N N . ASP A 1 105 ? -9.770 -5.398 8.903 1.00 92.00 105 ASP A N 1
ATOM 835 C CA . ASP A 1 105 ? -9.505 -6.770 8.491 1.00 92.00 105 ASP A CA 1
ATOM 836 C C . ASP A 1 105 ? -9.492 -6.941 6.962 1.00 92.00 105 ASP A C 1
ATOM 838 O O . ASP A 1 105 ? -10.544 -7.104 6.331 1.00 92.00 105 ASP A O 1
ATOM 842 N N . LEU A 1 106 ? -8.299 -6.955 6.354 1.00 90.75 106 LEU A N 1
ATOM 843 C CA . LEU A 1 106 ? -8.140 -7.197 4.913 1.00 90.75 106 LEU A CA 1
ATOM 844 C C . LEU A 1 106 ? -8.003 -8.686 4.555 1.00 90.75 106 LEU A C 1
ATOM 846 O O . LEU A 1 106 ? -7.811 -9.004 3.379 1.00 90.75 106 LEU A O 1
ATOM 850 N N . SER A 1 107 ? -8.113 -9.599 5.527 1.00 86.62 107 SER A N 1
ATOM 851 C CA . SER A 1 107 ? -7.868 -11.026 5.304 1.00 86.62 107 SER A CA 1
ATOM 852 C C . SER A 1 107 ? -8.711 -11.612 4.168 1.00 86.62 107 SER A C 1
ATOM 854 O O . SER A 1 107 ? -9.937 -11.434 4.094 1.00 86.62 107 SER A O 1
ATOM 856 N N . GLY A 1 108 ? -8.038 -12.313 3.255 1.00 78.38 108 GLY A N 1
ATOM 857 C CA . GLY A 1 108 ? -8.664 -13.020 2.136 1.00 78.38 108 GLY A CA 1
ATOM 858 C C . GLY A 1 108 ? -9.213 -12.119 1.025 1.00 78.38 108 GLY A C 1
ATOM 859 O O . GLY A 1 108 ? -9.808 -12.627 0.073 1.00 78.38 108 GLY A O 1
ATOM 860 N N . ILE A 1 109 ? -9.025 -10.796 1.104 1.00 85.62 109 ILE A N 1
ATOM 861 C CA . ILE A 1 109 ? -9.436 -9.880 0.036 1.00 85.62 109 ILE A CA 1
ATOM 862 C C . ILE A 1 109 ? -8.422 -9.930 -1.110 1.00 85.62 109 ILE A C 1
ATOM 864 O O . ILE A 1 109 ? -7.210 -9.885 -0.894 1.00 85.62 109 ILE A O 1
ATOM 868 N N . GLN A 1 110 ? -8.927 -9.967 -2.343 1.00 84.12 110 GLN A N 1
ATOM 869 C CA . GLN A 1 110 ? -8.128 -9.806 -3.555 1.00 84.12 110 GLN A CA 1
ATOM 870 C C . GLN A 1 110 ? -8.549 -8.534 -4.290 1.00 84.12 110 GLN A C 1
ATOM 872 O O . GLN A 1 110 ? -9.506 -8.549 -5.057 1.00 84.12 110 GLN A O 1
ATOM 877 N N . PHE A 1 111 ? -7.823 -7.440 -4.079 1.00 80.31 111 PHE A N 1
ATOM 878 C CA . PHE A 1 111 ? -8.025 -6.185 -4.794 1.00 80.31 111 PHE A CA 1
ATOM 879 C C . PHE A 1 111 ? -7.522 -6.316 -6.233 1.00 80.31 111 PHE A C 1
ATOM 881 O O . PHE A 1 111 ? -6.330 -6.163 -6.500 1.00 80.31 111 PHE A O 1
ATOM 888 N N . SER A 1 112 ? -8.433 -6.620 -7.157 1.00 77.75 112 SER A N 1
ATOM 889 C CA . SER A 1 112 ? -8.122 -6.830 -8.577 1.00 77.75 112 SER A CA 1
ATOM 890 C C . SER A 1 112 ? -8.373 -5.607 -9.464 1.00 77.75 112 SER A C 1
ATOM 892 O O . SER A 1 112 ? -8.028 -5.631 -10.642 1.00 77.75 112 SER A O 1
ATOM 894 N N . SER A 1 113 ? -8.993 -4.549 -8.931 1.00 67.44 113 SER A N 1
ATOM 895 C CA . SER A 1 113 ? -9.306 -3.322 -9.675 1.00 67.44 113 SER A CA 1
ATOM 896 C C . SER A 1 113 ? -9.351 -2.078 -8.770 1.00 67.44 113 SER A C 1
ATOM 898 O O . SER A 1 113 ? -9.631 -2.209 -7.572 1.00 67.44 113 SER A O 1
ATOM 900 N N . PRO A 1 114 ? -9.110 -0.867 -9.312 1.00 73.06 114 PRO A N 1
ATOM 901 C CA . PRO A 1 114 ? -9.309 0.395 -8.596 1.00 73.06 114 PRO A CA 1
ATOM 902 C C . PRO A 1 114 ? -10.726 0.576 -8.043 1.00 73.06 114 PRO A C 1
ATOM 904 O O . PRO A 1 114 ? -10.897 1.148 -6.970 1.00 73.06 114 PRO A O 1
ATOM 907 N N . GLU A 1 115 ? -11.742 0.085 -8.750 1.00 82.19 115 GLU A N 1
ATOM 908 C CA . GLU A 1 115 ? -13.147 0.184 -8.355 1.00 82.19 115 GLU A CA 1
ATOM 909 C C . GLU A 1 115 ? -13.405 -0.575 -7.052 1.00 82.19 115 GLU A C 1
ATOM 911 O O . GLU A 1 115 ? -13.999 -0.015 -6.135 1.00 82.19 115 GLU A O 1
ATOM 916 N N . MET A 1 116 ? -12.880 -1.799 -6.932 1.00 84.31 116 MET A N 1
ATOM 917 C CA . MET A 1 116 ? -12.995 -2.603 -5.710 1.00 84.31 116 MET A CA 1
ATOM 918 C C . MET A 1 116 ? -12.264 -1.958 -4.529 1.00 84.31 116 MET A C 1
ATOM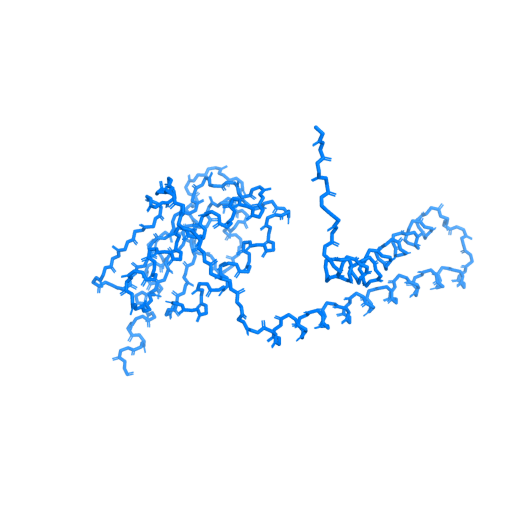 920 O O . MET A 1 116 ? -12.752 -1.969 -3.399 1.00 84.31 116 MET A O 1
ATOM 924 N N . VAL A 1 117 ? -11.088 -1.377 -4.783 1.00 85.62 117 VAL A N 1
ATOM 925 C CA . VAL A 1 117 ? -10.364 -0.611 -3.764 1.00 85.62 117 VAL A CA 1
ATOM 926 C C . VAL A 1 117 ? -11.210 0.571 -3.303 1.00 85.62 117 VAL A C 1
ATOM 928 O O . VAL A 1 117 ? -11.375 0.774 -2.103 1.00 85.62 117 VAL A O 1
ATOM 931 N N . ASN A 1 118 ? -11.748 1.350 -4.240 1.00 86.38 118 ASN A N 1
ATOM 932 C CA . ASN A 1 118 ? -12.583 2.494 -3.906 1.00 86.38 118 ASN A CA 1
ATOM 933 C C . ASN A 1 118 ? -13.796 2.046 -3.092 1.00 86.38 118 ASN A C 1
ATOM 935 O O . ASN A 1 118 ? -13.978 2.553 -2.000 1.00 86.38 118 ASN A O 1
ATOM 939 N N . GLU A 1 119 ? -14.543 1.031 -3.519 1.00 87.56 119 GLU A N 1
ATOM 940 C CA . GLU A 1 119 ? -15.699 0.522 -2.769 1.00 87.56 119 GLU A CA 1
ATOM 941 C C . GLU A 1 119 ? -15.363 0.167 -1.306 1.00 87.56 119 GLU A C 1
ATOM 943 O O . GLU A 1 119 ? -16.062 0.588 -0.374 1.00 87.56 119 GLU A O 1
ATOM 948 N N . PHE A 1 120 ? -14.250 -0.540 -1.087 1.00 90.81 120 PHE A N 1
ATOM 949 C CA . PHE A 1 120 ? -13.775 -0.866 0.255 1.00 90.81 120 PHE A CA 1
ATOM 950 C C . PHE A 1 120 ? -13.449 0.396 1.060 1.00 90.81 120 PHE A C 1
ATOM 952 O O . PHE A 1 120 ? -14.010 0.623 2.132 1.00 90.81 120 PHE A O 1
ATOM 959 N N . PHE A 1 121 ? -12.568 1.250 0.538 1.00 92.06 121 PHE A N 1
ATOM 960 C CA . PHE A 1 121 ? -12.109 2.438 1.254 1.00 92.06 121 PHE A CA 1
ATOM 961 C C . PHE A 1 121 ? -13.196 3.512 1.395 1.00 92.06 121 PHE A C 1
ATOM 963 O O . PHE A 1 121 ? -13.103 4.350 2.282 1.00 92.06 121 PHE A O 1
ATOM 970 N N . ASP A 1 122 ? -14.226 3.515 0.552 1.00 91.44 122 ASP A N 1
ATOM 971 C CA . ASP A 1 122 ? -15.394 4.397 0.665 1.00 91.44 122 ASP A CA 1
ATOM 972 C C . ASP A 1 122 ? -16.240 3.997 1.870 1.00 91.44 122 ASP A C 1
ATOM 974 O O . ASP A 1 122 ? -16.703 4.856 2.616 1.00 91.44 122 ASP A O 1
ATOM 978 N N . THR A 1 123 ? -16.369 2.688 2.096 1.00 90.50 123 THR A N 1
ATOM 979 C CA . THR A 1 123 ? -17.017 2.142 3.289 1.00 90.50 123 THR A CA 1
ATOM 980 C C . THR A 1 123 ? -16.226 2.498 4.546 1.00 90.50 123 THR A C 1
ATOM 982 O O . THR A 1 123 ? -16.807 2.923 5.541 1.00 90.50 123 THR A O 1
ATOM 985 N N . VAL A 1 124 ? -14.896 2.370 4.495 1.00 91.25 124 VAL A N 1
ATOM 986 C CA . VAL A 1 124 ? -14.015 2.736 5.612 1.00 91.25 124 VAL A CA 1
ATOM 987 C C . VAL A 1 124 ? -14.072 4.242 5.896 1.00 91.25 124 VAL A C 1
ATOM 989 O O . VAL A 1 124 ? -14.270 4.618 7.047 1.00 91.25 124 VAL A O 1
ATOM 992 N N . ASP A 1 125 ? -13.958 5.092 4.868 1.00 89.50 125 ASP A N 1
ATOM 993 C CA . ASP A 1 125 ? -14.068 6.553 4.998 1.00 89.50 125 ASP A CA 1
ATOM 994 C C . ASP A 1 125 ? -15.391 6.932 5.676 1.00 89.50 125 ASP A C 1
ATOM 996 O O . ASP A 1 125 ? -15.374 7.684 6.642 1.00 89.50 125 ASP A O 1
ATOM 1000 N N . GLN A 1 126 ? -16.522 6.368 5.230 1.00 87.94 126 GLN A N 1
ATOM 1001 C CA . GLN A 1 126 ? -17.834 6.673 5.809 1.00 87.94 126 GLN A CA 1
ATOM 1002 C C . GLN A 1 126 ? -17.900 6.318 7.300 1.00 87.94 126 GLN A C 1
ATOM 1004 O O . GLN A 1 126 ? -18.371 7.120 8.101 1.00 87.94 126 GLN A O 1
ATOM 1009 N N . ILE A 1 127 ? -17.405 5.134 7.677 1.00 89.12 127 ILE A N 1
ATOM 1010 C CA . ILE A 1 127 ? -17.405 4.688 9.075 1.00 89.12 127 ILE A CA 1
ATOM 1011 C C . ILE A 1 127 ? -16.541 5.612 9.937 1.00 89.12 127 ILE A C 1
ATOM 1013 O O . ILE A 1 127 ? -16.944 5.941 11.047 1.00 89.12 127 ILE A O 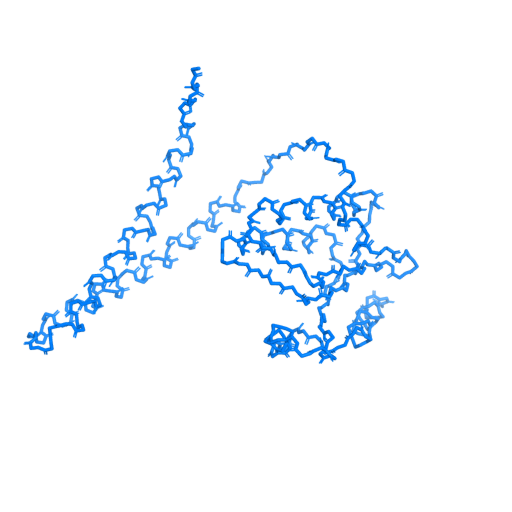1
ATOM 1017 N N . ILE A 1 128 ? -15.372 6.034 9.442 1.00 88.06 128 ILE A N 1
ATOM 1018 C CA . ILE A 1 128 ? -14.457 6.911 10.183 1.00 88.06 128 ILE A CA 1
ATOM 1019 C C . ILE A 1 128 ? -15.017 8.332 10.282 1.00 88.06 128 ILE A C 1
ATOM 1021 O O . ILE A 1 128 ? -15.005 8.912 11.366 1.00 88.06 128 ILE A O 1
ATOM 1025 N N . GLU A 1 129 ? -15.526 8.895 9.185 1.00 87.31 129 GLU A N 1
ATOM 1026 C CA . GLU A 1 129 ? -16.094 10.248 9.152 1.00 87.31 129 GLU A CA 1
ATOM 1027 C C . GLU A 1 129 ? -17.265 10.387 10.136 1.00 87.31 129 GLU A C 1
ATOM 1029 O O . GLU A 1 129 ? -17.341 11.387 10.853 1.00 87.31 129 GLU A O 1
ATOM 1034 N N . ASP A 1 130 ? -18.100 9.350 10.267 1.00 84.88 130 ASP A N 1
ATOM 1035 C CA . ASP A 1 130 ? -19.213 9.314 11.224 1.00 84.88 130 ASP A CA 1
ATOM 1036 C C . ASP A 1 130 ? -18.750 9.379 12.697 1.00 84.88 130 ASP A C 1
ATOM 1038 O O . ASP A 1 130 ? -19.540 9.713 13.583 1.00 84.88 130 ASP A O 1
ATOM 1042 N N . THR A 1 131 ? -17.473 9.099 12.987 1.00 86.25 131 THR A N 1
ATOM 1043 C CA . THR A 1 131 ? -16.925 9.182 14.353 1.00 86.25 131 THR A CA 1
ATOM 1044 C C . THR A 1 131 ? -16.480 10.585 14.770 1.00 86.25 131 THR A C 1
ATOM 1046 O O . THR A 1 131 ? -16.411 10.863 15.968 1.00 86.25 131 THR A O 1
ATOM 1049 N N . GLY A 1 132 ? -16.141 11.458 13.812 1.00 85.06 132 GLY A N 1
ATOM 1050 C CA . GLY A 1 132 ? -15.668 12.823 14.071 1.00 85.06 132 GLY A CA 1
ATOM 1051 C C . GLY A 1 132 ? -14.370 12.944 14.889 1.00 85.06 132 GLY A C 1
ATOM 1052 O O . GLY A 1 132 ? -14.150 13.984 15.512 1.00 85.06 132 GLY A O 1
ATOM 1053 N N . THR A 1 133 ? -13.524 11.909 14.944 1.00 86.88 133 THR A N 1
ATOM 1054 C CA . THR A 1 133 ? -12.259 11.929 15.703 1.00 86.88 133 THR A CA 1
ATOM 1055 C C . THR A 1 133 ? -11.145 11.134 15.015 1.00 86.88 133 THR A C 1
ATOM 1057 O O . THR A 1 133 ? -11.404 10.412 14.055 1.00 86.88 133 THR A O 1
ATOM 1060 N N . ASP A 1 134 ? -9.914 11.267 15.518 1.00 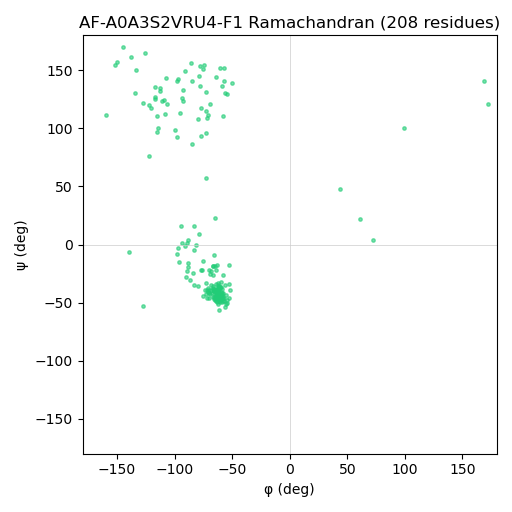90.69 134 ASP A N 1
ATOM 1061 C CA . ASP A 1 134 ? -8.737 10.538 15.036 1.00 90.69 134 ASP A CA 1
ATOM 1062 C C . ASP A 1 134 ? -8.543 9.219 15.803 1.00 90.69 134 ASP A C 1
ATOM 1064 O O . ASP A 1 134 ? -8.829 9.123 17.004 1.00 90.69 134 ASP A O 1
ATOM 1068 N N . TRP A 1 135 ? -7.984 8.217 15.123 1.00 94.62 135 TRP A N 1
ATOM 1069 C CA . TRP A 1 135 ? -7.923 6.827 15.577 1.00 94.62 135 TRP A CA 1
ATOM 1070 C C . TRP A 1 135 ? -6.539 6.203 15.412 1.00 94.62 135 TRP A C 1
ATOM 1072 O O . TRP A 1 135 ? -5.792 6.526 14.493 1.00 94.62 135 TRP A O 1
ATOM 1082 N N . PHE A 1 136 ? -6.199 5.253 16.274 1.00 95.38 136 PHE A N 1
ATOM 1083 C CA . PHE A 1 136 ? -5.157 4.273 15.987 1.00 95.38 136 PHE A CA 1
ATOM 1084 C C . PHE A 1 136 ? -5.717 3.185 15.075 1.00 95.38 136 PHE A C 1
ATOM 1086 O O . PHE A 1 136 ? -6.871 2.787 15.217 1.00 95.38 136 PHE A O 1
ATOM 1093 N N . PHE A 1 137 ? -4.895 2.672 14.169 1.00 95.81 137 PHE A N 1
ATOM 1094 C CA . PHE A 1 137 ? -5.275 1.617 13.240 1.00 95.81 137 PHE A CA 1
ATOM 1095 C C . PHE A 1 137 ? -4.431 0.377 13.486 1.00 95.81 137 PHE A C 1
ATOM 1097 O O . PHE A 1 137 ? -3.202 0.441 13.444 1.00 95.81 137 PHE A O 1
ATOM 1104 N N . VAL A 1 138 ? -5.097 -0.758 13.673 1.00 96.25 138 VAL A N 1
ATOM 1105 C CA . VAL A 1 138 ? -4.487 -2.080 13.549 1.00 96.25 138 VAL A CA 1
ATOM 1106 C C . VAL A 1 138 ? -5.036 -2.726 12.283 1.00 96.25 138 VAL A C 1
ATOM 1108 O O . VAL A 1 138 ? -6.248 -2.793 12.092 1.00 96.25 138 VAL A O 1
ATOM 1111 N N . VAL A 1 139 ? -4.156 -3.136 11.372 1.00 95.31 139 VAL A N 1
ATOM 1112 C CA . VAL A 1 139 ? -4.559 -3.628 10.048 1.00 95.31 139 VAL A CA 1
ATOM 1113 C C . VAL A 1 139 ? -4.083 -5.059 9.863 1.00 95.31 139 VAL A C 1
ATOM 1115 O O . VAL A 1 139 ? -2.874 -5.294 9.821 1.00 95.31 139 VAL A O 1
ATOM 1118 N N . ASN A 1 140 ? -5.020 -5.992 9.688 1.00 92.31 140 ASN A N 1
ATOM 1119 C CA . ASN A 1 140 ? -4.694 -7.315 9.167 1.00 92.31 140 ASN A CA 1
ATOM 1120 C C . ASN A 1 140 ? -4.366 -7.172 7.682 1.00 92.31 140 ASN A C 1
ATOM 1122 O O . ASN A 1 140 ? -5.254 -6.897 6.875 1.00 92.31 140 ASN A O 1
ATOM 1126 N N . TYR A 1 141 ? -3.099 -7.330 7.322 1.00 91.06 141 TYR A N 1
ATOM 1127 C CA . TYR A 1 141 ? -2.588 -7.090 5.977 1.00 91.06 141 TYR A CA 1
ATOM 1128 C C . TYR A 1 141 ? -2.537 -8.361 5.109 1.00 91.06 141 TYR A C 1
ATOM 1130 O O . TYR A 1 141 ? -1.902 -8.363 4.057 1.00 91.06 141 TYR A O 1
ATOM 1138 N N . ALA A 1 142 ? -3.233 -9.433 5.510 1.00 86.06 142 ALA A N 1
ATOM 1139 C CA . ALA A 1 142 ? -3.336 -10.698 4.774 1.00 86.06 142 ALA A CA 1
ATOM 1140 C C . ALA A 1 142 ? -4.237 -10.596 3.518 1.00 86.06 142 ALA A C 1
ATOM 1142 O O . ALA A 1 142 ? -5.235 -11.304 3.374 1.00 86.06 142 ALA A O 1
ATOM 1143 N N . CYS A 1 143 ? -3.905 -9.685 2.605 1.00 84.62 143 CYS A N 1
ATOM 1144 C CA . CYS A 1 143 ? -4.644 -9.431 1.372 1.00 84.62 143 CYS A CA 1
ATOM 1145 C C . CYS A 1 143 ? -3.741 -9.519 0.141 1.00 84.62 143 CYS A C 1
ATOM 1147 O O . CYS A 1 143 ? -2.515 -9.454 0.227 1.00 84.62 143 CYS A O 1
ATOM 1149 N N . ARG A 1 144 ? -4.364 -9.624 -1.033 1.00 81.75 144 ARG A N 1
ATOM 1150 C CA . ARG A 1 144 ? -3.676 -9.558 -2.321 1.00 81.75 144 ARG A CA 1
ATOM 1151 C C . ARG A 1 144 ? -4.077 -8.294 -3.060 1.00 81.75 144 ARG A C 1
ATOM 1153 O O . ARG A 1 144 ? -5.261 -7.996 -3.177 1.00 81.75 144 ARG A O 1
ATOM 1160 N N . ILE A 1 145 ? -3.096 -7.603 -3.626 1.00 81.81 145 ILE A N 1
ATOM 1161 C CA . ILE A 1 145 ? -3.313 -6.403 -4.436 1.00 81.81 145 ILE A CA 1
ATOM 1162 C C . ILE A 1 145 ? -2.706 -6.658 -5.813 1.00 81.81 145 ILE A C 1
ATOM 1164 O O . ILE A 1 145 ? -1.520 -6.964 -5.926 1.00 81.81 145 ILE A O 1
ATOM 1168 N N . TRP A 1 146 ? -3.526 -6.604 -6.858 1.00 77.31 146 TRP A N 1
ATOM 1169 C CA . TRP A 1 146 ? -3.056 -6.753 -8.235 1.00 77.31 146 TRP A CA 1
ATOM 1170 C C . TRP A 1 146 ? -2.400 -5.448 -8.715 1.00 77.31 146 TRP A C 1
ATOM 1172 O O . TRP A 1 146 ? -2.756 -4.376 -8.212 1.00 77.31 146 TRP A O 1
ATOM 1182 N N . PRO A 1 147 ? -1.460 -5.500 -9.679 1.00 69.12 147 PRO A N 1
ATOM 1183 C CA . PRO A 1 147 ? -0.757 -4.312 -10.170 1.00 69.12 147 PRO A CA 1
ATOM 1184 C C . PRO A 1 147 ? -1.690 -3.166 -10.591 1.00 69.12 147 PRO A C 1
ATOM 1186 O O . PRO A 1 147 ? -1.429 -2.007 -10.278 1.00 69.12 147 PRO A O 1
ATOM 1189 N N . GLU A 1 148 ? -2.814 -3.493 -11.227 1.00 70.50 148 GLU A N 1
ATOM 1190 C CA . GLU A 1 148 ? -3.822 -2.547 -11.713 1.00 70.50 148 GLU A CA 1
ATOM 1191 C C . GLU A 1 148 ? -4.554 -1.819 -10.572 1.00 70.50 148 GLU A C 1
ATOM 1193 O O . GLU A 1 148 ? -5.019 -0.696 -10.750 1.00 70.50 148 GLU A O 1
ATOM 1198 N N . ALA A 1 149 ? -4.636 -2.431 -9.386 1.00 75.38 149 ALA A N 1
ATOM 1199 C CA . ALA A 1 149 ? -5.295 -1.877 -8.203 1.00 75.38 149 ALA A CA 1
ATOM 1200 C C . ALA A 1 149 ? -4.325 -1.166 -7.241 1.00 75.38 149 ALA A C 1
ATOM 1202 O O . ALA A 1 149 ? -4.759 -0.420 -6.360 1.00 75.38 149 ALA A O 1
ATOM 1203 N N . TRP A 1 150 ? -3.014 -1.381 -7.401 1.00 81.62 150 TRP A N 1
ATOM 1204 C CA . TRP A 1 150 ? -1.987 -0.941 -6.454 1.00 81.62 150 TRP A CA 1
ATOM 1205 C C . TRP A 1 150 ? -1.997 0.565 -6.196 1.00 81.62 150 TRP A C 1
ATOM 1207 O O . TRP A 1 150 ? -1.964 0.994 -5.043 1.00 81.62 150 TRP A O 1
ATOM 1217 N N . ILE A 1 151 ? -2.081 1.377 -7.254 1.00 80.00 151 ILE A N 1
ATOM 1218 C CA . ILE A 1 151 ? -2.046 2.842 -7.132 1.00 80.00 151 ILE A CA 1
ATOM 1219 C C . ILE A 1 151 ? -3.243 3.341 -6.321 1.00 80.00 151 ILE A C 1
ATOM 1221 O O . ILE A 1 151 ? -3.072 4.137 -5.395 1.00 80.00 151 ILE A O 1
ATOM 1225 N N . ALA A 1 152 ? -4.445 2.842 -6.627 1.00 78.75 152 ALA A N 1
ATOM 1226 C CA . ALA A 1 152 ? -5.644 3.181 -5.873 1.00 78.75 152 ALA A CA 1
ATOM 1227 C C . ALA A 1 152 ? -5.487 2.768 -4.406 1.00 78.75 152 ALA A C 1
ATOM 1229 O O . ALA A 1 152 ? -5.764 3.565 -3.512 1.00 78.75 152 ALA A O 1
ATOM 1230 N N . PHE A 1 153 ? -4.984 1.557 -4.147 1.00 87.31 153 PHE A N 1
ATOM 1231 C CA . PHE A 1 153 ? -4.815 1.051 -2.787 1.00 87.31 153 PHE A CA 1
ATOM 1232 C C . PHE A 1 153 ? -3.842 1.921 -1.987 1.00 87.31 153 PHE A C 1
ATOM 1234 O O . PHE A 1 153 ? -4.186 2.407 -0.910 1.00 87.31 153 PHE A O 1
ATO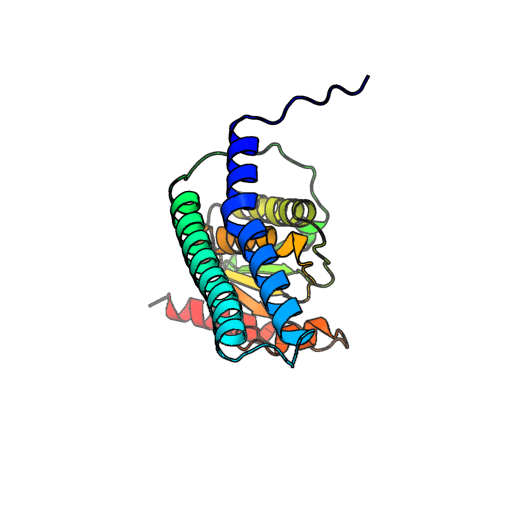M 1241 N N . ALA A 1 154 ? -2.657 2.185 -2.543 1.00 85.38 154 ALA A N 1
ATOM 1242 C CA . ALA A 1 154 ? -1.636 3.010 -1.912 1.00 85.38 154 ALA A CA 1
ATOM 1243 C C . ALA A 1 154 ? -2.152 4.428 -1.624 1.00 85.38 154 ALA A C 1
ATOM 1245 O O . ALA A 1 154 ? -1.957 4.945 -0.522 1.00 85.38 154 ALA A O 1
ATOM 1246 N N . HIS A 1 155 ? -2.864 5.038 -2.578 1.00 84.12 155 HIS A N 1
ATOM 1247 C CA . HIS A 1 155 ? -3.424 6.376 -2.415 1.00 84.12 155 HIS A CA 1
ATOM 1248 C C . HIS A 1 155 ? -4.509 6.420 -1.329 1.00 84.12 155 HIS A C 1
ATOM 1250 O O . HIS A 1 155 ? -4.475 7.283 -0.450 1.00 84.12 155 HIS A O 1
ATOM 1256 N N . ARG A 1 156 ? -5.455 5.473 -1.338 1.00 89.75 156 ARG A N 1
ATOM 1257 C CA . ARG A 1 156 ? -6.562 5.437 -0.370 1.00 89.75 156 ARG A CA 1
ATOM 1258 C C . ARG A 1 156 ? -6.069 5.104 1.041 1.00 89.75 156 ARG A C 1
ATOM 1260 O O . ARG A 1 156 ? -6.433 5.808 1.981 1.00 89.75 156 ARG A O 1
ATOM 12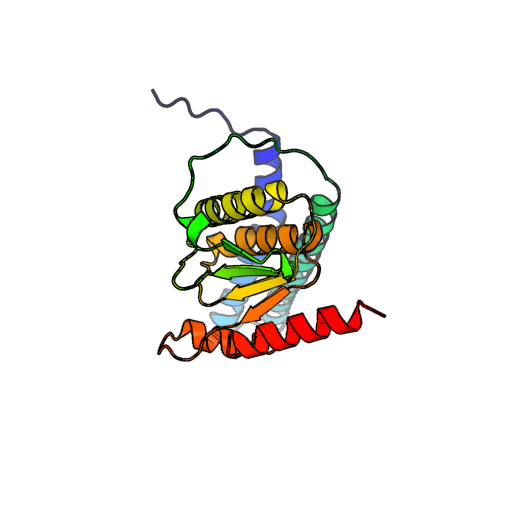67 N N . ALA A 1 157 ? -5.159 4.139 1.182 1.00 88.31 157 ALA A N 1
ATOM 1268 C CA . ALA A 1 157 ? -4.515 3.827 2.458 1.00 88.31 157 ALA A CA 1
ATOM 1269 C C . ALA A 1 157 ? -3.720 5.025 3.004 1.00 88.31 157 ALA A C 1
ATOM 1271 O O . ALA A 1 157 ? -3.771 5.326 4.199 1.00 88.31 157 ALA A O 1
ATOM 1272 N N . LYS A 1 158 ? -3.006 5.755 2.133 1.00 85.62 158 LYS A N 1
ATOM 1273 C CA . LYS A 1 158 ? -2.275 6.961 2.537 1.00 85.62 158 LYS A CA 1
ATOM 1274 C C . LYS A 1 158 ? -3.214 8.090 2.956 1.00 85.62 158 LYS A C 1
ATOM 1276 O O . LYS A 1 158 ? -2.924 8.734 3.962 1.00 85.62 158 LYS A O 1
ATOM 1281 N N . LYS A 1 159 ? -4.322 8.309 2.238 1.00 86.81 159 LYS A N 1
ATOM 1282 C CA . LYS A 1 159 ? -5.338 9.314 2.590 1.00 86.81 159 LYS A CA 1
ATOM 1283 C C . LYS A 1 159 ? -5.852 9.090 4.013 1.00 86.81 159 LYS A C 1
ATOM 1285 O O . LYS A 1 159 ? -5.776 10.014 4.811 1.00 86.81 159 LYS A O 1
ATOM 1290 N N . ILE A 1 160 ? -6.277 7.870 4.354 1.00 86.31 160 ILE A N 1
ATOM 1291 C CA . ILE A 1 160 ? -6.752 7.552 5.714 1.00 86.31 160 ILE A CA 1
ATOM 1292 C C . ILE A 1 160 ? -5.679 7.853 6.759 1.00 86.31 160 ILE A C 1
ATOM 1294 O O . ILE A 1 160 ? -5.957 8.511 7.760 1.00 86.31 160 ILE A O 1
ATOM 1298 N N . ASN A 1 161 ? -4.438 7.431 6.503 1.00 84.56 161 ASN A N 1
ATOM 1299 C CA . ASN A 1 161 ? -3.340 7.666 7.436 1.00 84.56 161 ASN A CA 1
ATOM 1300 C C . ASN A 1 161 ? -3.077 9.158 7.687 1.00 84.56 161 ASN A C 1
ATOM 1302 O O . ASN A 1 161 ? -2.719 9.536 8.793 1.00 84.56 161 ASN A O 1
ATOM 1306 N N . VAL A 1 162 ? -3.224 10.008 6.670 1.00 79.38 162 VAL A N 1
ATOM 1307 C CA . VAL A 1 162 ? -3.004 11.456 6.806 1.00 79.38 162 VAL A CA 1
ATOM 1308 C C . VAL A 1 162 ? -4.207 12.158 7.434 1.00 79.38 162 VAL A C 1
ATOM 1310 O O . VAL A 1 162 ? -4.021 13.126 8.163 1.00 79.38 162 VAL A O 1
ATOM 1313 N N . SER A 1 163 ? -5.423 11.704 7.134 1.00 82.38 163 SER A N 1
ATOM 1314 C CA . SER A 1 163 ? -6.653 12.385 7.541 1.00 82.38 163 SER A CA 1
ATOM 1315 C C . SER A 1 163 ? -7.144 12.002 8.932 1.00 82.38 163 SER A C 1
ATOM 1317 O O . SER A 1 163 ? -7.773 12.839 9.565 1.00 82.38 163 SER A O 1
ATOM 1319 N N . PHE A 1 164 ? -6.892 10.770 9.385 1.00 85.50 164 PHE A N 1
ATOM 1320 C CA . PHE A 1 164 ? -7.558 10.226 10.573 1.00 85.50 164 PHE A CA 1
ATOM 1321 C C . PHE A 1 164 ? -6.649 9.404 11.495 1.00 85.50 164 PHE A C 1
ATOM 1323 O O . PHE A 1 164 ? -7.106 8.964 12.547 1.00 85.50 164 PHE A O 1
ATOM 1330 N N . SER A 1 165 ? -5.394 9.124 11.117 1.00 87.75 165 SER A N 1
ATOM 1331 C CA . SER A 1 165 ? -4.546 8.206 11.890 1.00 87.75 165 SER A CA 1
ATOM 1332 C C . SER A 1 165 ? -3.679 8.908 12.931 1.00 87.75 165 SER A C 1
ATOM 1334 O O . SER A 1 165 ? -2.830 9.745 12.630 1.00 87.75 165 SER A O 1
ATOM 1336 N N . LEU A 1 166 ? -3.833 8.473 14.179 1.00 90.06 166 LEU A N 1
ATOM 1337 C CA . LEU A 1 166 ? -2.905 8.715 15.278 1.00 90.06 166 LEU A CA 1
ATOM 1338 C C . LEU A 1 166 ? -1.661 7.817 15.188 1.00 90.06 166 LEU A C 1
ATOM 1340 O O . LEU A 1 166 ? -0.622 8.167 15.746 1.00 90.06 166 LEU A O 1
ATOM 1344 N N . GLY A 1 167 ? -1.759 6.693 14.485 1.00 91.81 167 GLY A N 1
ATOM 1345 C CA . GLY A 1 167 ? -0.717 5.692 14.302 1.00 91.81 167 GLY A CA 1
ATOM 1346 C C . GLY A 1 167 ? -1.317 4.440 13.669 1.00 91.81 167 GLY A C 1
ATOM 1347 O O . GLY A 1 167 ? -2.433 4.053 14.010 1.00 91.81 167 GLY A O 1
ATOM 1348 N N . THR A 1 168 ? -0.588 3.818 12.746 1.00 94.12 168 THR A N 1
ATOM 1349 C CA . THR A 1 168 ? -1.059 2.642 12.005 1.00 94.12 168 THR A CA 1
ATOM 1350 C C . THR A 1 168 ? -0.035 1.530 12.122 1.00 94.12 168 THR A C 1
ATOM 1352 O O . THR A 1 168 ? 1.105 1.706 11.695 1.00 94.12 168 THR A O 1
ATOM 1355 N N . VAL A 1 169 ? -0.458 0.386 12.653 1.00 95.50 169 VAL A N 1
ATOM 1356 C CA . VAL A 1 169 ? 0.357 -0.821 12.787 1.00 95.50 169 VAL A CA 1
ATOM 1357 C C . VAL A 1 169 ? -0.266 -1.932 11.950 1.00 95.50 169 VAL A C 1
ATOM 1359 O O . VAL A 1 169 ? -1.486 -2.110 11.926 1.00 95.50 169 VAL A O 1
ATOM 1362 N N . ARG A 1 170 ? 0.572 -2.661 11.213 1.00 94.62 170 ARG A N 1
ATOM 1363 C CA . ARG A 1 170 ? 0.148 -3.765 10.348 1.00 94.62 170 ARG A CA 1
ATOM 1364 C C . ARG A 1 170 ? 0.571 -5.081 10.967 1.00 94.62 170 ARG A C 1
ATOM 1366 O O . ARG A 1 170 ? 1.660 -5.168 11.524 1.00 94.62 170 ARG A O 1
ATOM 1373 N N . TYR A 1 171 ? -0.264 -6.094 10.817 1.00 93.12 171 TYR A N 1
ATOM 1374 C CA . TYR A 1 171 ? 0.097 -7.460 11.147 1.00 93.12 171 TYR A CA 1
ATOM 1375 C C . TYR A 1 171 ? -0.405 -8.421 10.085 1.00 93.12 171 TYR A C 1
ATOM 1377 O O . TYR A 1 171 ? -1.327 -8.118 9.327 1.00 93.12 171 TYR A O 1
ATOM 1385 N N . VAL A 1 172 ? 0.186 -9.601 10.070 1.00 88.81 172 VAL A N 1
ATOM 1386 C CA . VAL A 1 172 ? -0.299 -10.759 9.339 1.00 88.81 172 VAL A CA 1
ATOM 1387 C C . VAL A 1 172 ? -0.209 -11.941 10.283 1.00 88.81 172 VAL A C 1
ATOM 1389 O O . VAL A 1 172 ? 0.832 -12.161 10.891 1.00 88.81 172 VAL A O 1
ATOM 1392 N N . ASP A 1 173 ? -1.292 -12.699 10.409 1.00 80.00 173 ASP A N 1
ATOM 1393 C CA . ASP A 1 173 ? -1.263 -13.943 11.169 1.00 80.00 173 ASP A CA 1
ATOM 1394 C C . ASP A 1 173 ? -0.631 -15.039 10.298 1.00 80.00 173 ASP A C 1
ATOM 1396 O O . ASP A 1 173 ? -1.207 -15.477 9.302 1.00 80.00 173 ASP A O 1
ATOM 1400 N N . VAL A 1 174 ? 0.597 -15.446 10.632 1.00 63.31 174 VAL A N 1
ATOM 1401 C CA . VAL A 1 174 ? 1.371 -16.433 9.850 1.00 63.31 174 VAL A CA 1
ATOM 1402 C C . VAL A 1 174 ? 0.908 -17.877 10.131 1.00 63.31 174 VAL A C 1
ATOM 1404 O O . VAL A 1 174 ? 1.545 -18.839 9.704 1.00 63.31 174 VAL A O 1
ATOM 1407 N N . SER A 1 175 ? -0.203 -18.063 10.852 1.00 59.25 175 SER A N 1
ATOM 1408 C CA . SER A 1 175 ? -0.758 -19.390 11.152 1.00 59.25 175 SER A CA 1
ATOM 1409 C C . SER A 1 175 ? -1.294 -20.138 9.924 1.00 59.25 175 SER A C 1
ATOM 1411 O O . SER A 1 175 ? -1.366 -21.369 9.959 1.00 59.25 175 SER A O 1
ATOM 1413 N N . ASP A 1 176 ? -1.572 -19.443 8.819 1.00 53.66 176 ASP A N 1
ATOM 1414 C CA . ASP A 1 176 ? -2.018 -20.058 7.570 1.00 53.66 176 ASP A CA 1
ATOM 1415 C C . ASP A 1 176 ? -0.869 -20.286 6.574 1.00 53.66 176 ASP A C 1
ATOM 1417 O O . ASP A 1 176 ? 0.030 -19.465 6.391 1.00 53.66 176 ASP A O 1
ATOM 1421 N N . ASN A 1 177 ? -0.923 -21.411 5.851 1.00 57.50 177 ASN A N 1
ATOM 1422 C CA . ASN A 1 177 ? -0.027 -21.758 4.734 1.00 57.50 177 ASN A CA 1
ATOM 1423 C C . ASN A 1 177 ? -0.173 -20.818 3.510 1.00 57.50 177 ASN A C 1
ATOM 1425 O O . ASN A 1 177 ? 0.158 -21.217 2.393 1.00 57.50 177 ASN A O 1
ATOM 1429 N N . ASP A 1 178 ? -0.672 -19.593 3.690 1.00 64.75 178 ASP A N 1
ATOM 1430 C CA . ASP A 1 178 ? -0.831 -18.603 2.631 1.00 64.75 178 ASP A CA 1
ATOM 1431 C C . ASP A 1 178 ? 0.553 -18.049 2.219 1.00 64.75 178 ASP A C 1
ATOM 1433 O O . ASP A 1 178 ? 1.231 -17.386 3.014 1.00 64.75 178 ASP A O 1
ATOM 1437 N N . PRO A 1 179 ? 1.012 -18.299 0.976 1.00 63.81 179 PRO A N 1
ATOM 1438 C CA . PRO A 1 179 ? 2.290 -17.790 0.482 1.00 63.81 179 PRO A CA 1
ATOM 1439 C C . PRO A 1 179 ? 2.394 -16.259 0.524 1.00 63.81 179 PRO A C 1
ATOM 1441 O O . PRO A 1 179 ? 3.498 -15.724 0.614 1.00 63.81 179 PRO A O 1
ATOM 1444 N N . TRP A 1 180 ? 1.267 -15.548 0.470 1.00 62.78 180 TRP A N 1
ATOM 1445 C CA . TRP A 1 180 ? 1.231 -14.087 0.487 1.00 62.78 180 TRP A CA 1
ATOM 1446 C C . TRP A 1 180 ? 1.303 -13.522 1.894 1.00 62.78 180 TRP A C 1
ATOM 1448 O O . TRP A 1 180 ? 1.978 -12.516 2.098 1.00 62.78 180 TRP A O 1
ATOM 1458 N N . ALA A 1 181 ? 0.704 -14.210 2.867 1.00 66.81 181 ALA A N 1
ATOM 1459 C CA . ALA A 1 181 ? 0.918 -13.900 4.274 1.00 66.81 181 ALA A CA 1
ATOM 1460 C C . ALA A 1 181 ? 2.411 -13.997 4.630 1.00 66.81 181 ALA A C 1
ATOM 1462 O O . ALA A 1 181 ? 2.957 -13.107 5.276 1.00 66.81 181 ALA A O 1
ATOM 1463 N N . ARG A 1 182 ? 3.104 -15.023 4.113 1.00 68.44 182 ARG A N 1
ATOM 1464 C CA . ARG A 1 182 ? 4.561 -15.164 4.273 1.00 68.44 182 ARG A CA 1
ATOM 1465 C C . ARG A 1 182 ? 5.347 -14.040 3.603 1.00 68.44 182 ARG A C 1
ATOM 1467 O O . ARG A 1 182 ? 6.223 -13.475 4.239 1.00 68.44 182 ARG A O 1
ATOM 1474 N N . ALA A 1 183 ? 5.012 -13.684 2.362 1.00 68.88 183 ALA A N 1
ATOM 1475 C CA . ALA A 1 183 ? 5.696 -12.597 1.660 1.00 68.88 183 ALA A CA 1
ATOM 1476 C C . ALA A 1 183 ? 5.521 -11.236 2.360 1.00 68.88 183 ALA A C 1
ATOM 1478 O O . ALA A 1 183 ? 6.436 -10.420 2.354 1.00 68.88 183 ALA A O 1
ATOM 1479 N N . ALA A 1 184 ? 4.359 -10.988 2.970 1.00 70.31 184 ALA A N 1
ATOM 1480 C CA . ALA A 1 184 ? 4.126 -9.795 3.778 1.00 70.31 184 ALA A CA 1
ATOM 1481 C C . ALA A 1 184 ? 4.858 -9.851 5.133 1.00 70.31 184 ALA A C 1
ATOM 1483 O O . ALA A 1 184 ? 5.317 -8.819 5.606 1.00 70.31 184 ALA A O 1
ATOM 1484 N N . ALA A 1 185 ? 5.010 -11.033 5.737 1.00 72.06 185 ALA A N 1
ATOM 1485 C CA . ALA A 1 185 ? 5.749 -11.211 6.989 1.00 72.06 185 ALA A CA 1
ATOM 1486 C C . ALA A 1 185 ? 7.264 -10.945 6.864 1.00 72.06 185 ALA A C 1
ATOM 1488 O O . ALA A 1 185 ? 7.920 -10.705 7.874 1.00 72.06 185 ALA A O 1
ATOM 1489 N N . ASP A 1 186 ? 7.817 -10.960 5.646 1.00 75.19 186 ASP A N 1
ATOM 1490 C CA . ASP A 1 186 ? 9.213 -10.576 5.390 1.00 75.19 186 ASP A CA 1
ATOM 1491 C C . ASP A 1 186 ? 9.433 -9.046 5.440 1.00 75.19 186 ASP A C 1
ATOM 1493 O O . ASP A 1 186 ? 10.577 -8.586 5.507 1.00 75.19 186 ASP A O 1
ATOM 1497 N N . ASP A 1 187 ? 8.364 -8.236 5.413 1.00 79.44 187 ASP A N 1
ATOM 1498 C CA . ASP A 1 187 ? 8.448 -6.785 5.604 1.00 79.44 187 ASP A CA 1
ATOM 1499 C C . ASP A 1 187 ? 8.635 -6.473 7.102 1.00 79.44 187 ASP A C 1
ATOM 1501 O O . ASP A 1 187 ? 7.736 -6.740 7.903 1.00 79.44 187 ASP A O 1
ATOM 1505 N N . PRO A 1 188 ? 9.755 -5.848 7.516 1.00 82.62 188 PRO A N 1
ATOM 1506 C CA . PRO A 1 188 ? 10.034 -5.570 8.927 1.00 82.62 188 PRO A CA 1
ATOM 1507 C C . PRO A 1 188 ? 9.060 -4.564 9.560 1.00 82.62 188 PRO A C 1
ATOM 1509 O O . PRO A 1 188 ? 9.108 -4.347 10.768 1.00 82.62 188 PRO A O 1
ATOM 1512 N N . THR A 1 189 ? 8.205 -3.914 8.765 1.00 84.56 189 THR A N 1
ATOM 1513 C CA . THR A 1 189 ? 7.148 -3.010 9.238 1.00 84.56 189 THR A CA 1
ATOM 1514 C C . THR A 1 189 ? 5.818 -3.722 9.519 1.00 84.56 189 THR A C 1
ATOM 1516 O O . THR A 1 189 ? 4.840 -3.061 9.886 1.00 84.56 189 THR A O 1
ATOM 1519 N N . ILE A 1 190 ? 5.761 -5.047 9.338 1.00 88.75 190 ILE A N 1
ATOM 1520 C CA . ILE A 1 190 ? 4.575 -5.880 9.539 1.00 88.75 190 ILE A CA 1
ATOM 1521 C C . ILE A 1 190 ? 4.839 -6.884 10.666 1.00 88.75 190 ILE A C 1
ATOM 1523 O O . ILE A 1 190 ? 5.786 -7.662 10.629 1.00 88.75 190 ILE A O 1
ATOM 1527 N N . HIS A 1 191 ? 3.968 -6.881 11.674 1.00 90.81 191 HIS A N 1
ATOM 1528 C CA . HIS A 1 191 ? 4.020 -7.833 12.783 1.00 90.81 191 HIS A CA 1
ATOM 1529 C C . HIS A 1 191 ? 3.513 -9.213 12.375 1.00 90.81 191 HIS A C 1
ATOM 1531 O O . HIS A 1 191 ? 2.619 -9.343 11.541 1.00 90.81 191 HIS A O 1
ATOM 1537 N N . SER A 1 192 ? 4.027 -10.252 13.026 1.00 87.25 192 SER A N 1
ATOM 1538 C CA . SER A 1 192 ? 3.624 -11.645 12.801 1.00 87.25 192 SER A CA 1
ATOM 1539 C C . SER A 1 192 ? 2.360 -12.060 13.564 1.00 87.25 192 SER A C 1
ATOM 1541 O O . SER A 1 192 ? 1.890 -13.188 13.401 1.00 87.25 192 SER A O 1
ATOM 1543 N N . SER A 1 193 ? 1.818 -11.185 14.418 1.00 89.56 193 SER A N 1
ATOM 1544 C CA . SER A 1 193 ? 0.590 -11.444 15.164 1.00 89.56 193 SER A CA 1
ATOM 1545 C C . SER A 1 193 ? -0.198 -10.166 15.453 1.00 89.56 193 SER A C 1
ATOM 1547 O O . SER A 1 193 ? 0.340 -9.055 15.492 1.00 89.56 193 SER A O 1
ATOM 1549 N N . ARG A 1 194 ? -1.504 -10.336 15.686 1.00 92.25 194 ARG A N 1
ATOM 1550 C CA . ARG A 1 194 ? -2.390 -9.241 16.098 1.00 92.25 194 ARG A CA 1
ATOM 1551 C C . ARG A 1 194 ? -1.995 -8.672 17.460 1.00 92.25 194 ARG A C 1
ATOM 1553 O O . ARG A 1 194 ? -2.077 -7.463 17.660 1.00 92.25 194 ARG A O 1
ATOM 1560 N N . ASP A 1 195 ? -1.591 -9.535 18.384 1.00 92.06 195 ASP A N 1
ATOM 1561 C CA . ASP A 1 195 ? -1.281 -9.144 19.758 1.00 92.06 195 ASP A CA 1
ATOM 1562 C C . ASP A 1 195 ? -0.015 -8.281 19.822 1.00 92.06 195 ASP A C 1
ATOM 1564 O O . ASP A 1 195 ? -0.010 -7.265 20.519 1.00 92.06 195 ASP A O 1
ATOM 1568 N N . ASP A 1 196 ? 1.005 -8.599 19.020 1.00 91.06 196 ASP A N 1
ATOM 1569 C CA . ASP A 1 196 ? 2.218 -7.777 18.906 1.00 91.06 196 ASP A CA 1
ATOM 1570 C C . ASP A 1 196 ? 1.898 -6.387 18.340 1.00 91.06 196 ASP A C 1
ATOM 1572 O O . ASP A 1 196 ? 2.337 -5.364 18.875 1.00 91.06 196 ASP A O 1
ATOM 1576 N N . ALA A 1 197 ? 1.039 -6.327 17.318 1.00 93.44 197 ALA A N 1
ATOM 1577 C CA . ALA A 1 197 ? 0.600 -5.056 16.756 1.00 93.44 197 ALA A CA 1
ATOM 1578 C C . ALA A 1 197 ? -0.198 -4.205 17.759 1.00 93.44 197 ALA A C 1
ATOM 1580 O O . ALA A 1 197 ? -0.025 -2.985 17.828 1.00 93.44 197 ALA A O 1
ATOM 1581 N N . LEU A 1 198 ? -1.050 -4.831 18.577 1.00 93.44 198 LEU A N 1
ATOM 1582 C CA . LEU A 1 198 ? -1.766 -4.138 19.651 1.00 93.44 198 LEU A CA 1
ATOM 1583 C C . LEU A 1 198 ? -0.839 -3.667 20.775 1.00 93.44 198 LEU A C 1
ATOM 1585 O O . LEU A 1 198 ? -1.076 -2.598 21.352 1.00 93.44 198 LEU A O 1
ATOM 1589 N N . ALA A 1 199 ? 0.211 -4.426 21.087 1.00 93.06 199 ALA A N 1
ATOM 1590 C CA . ALA A 1 199 ? 1.221 -4.017 22.053 1.00 93.06 199 ALA A CA 1
ATOM 1591 C C . ALA A 1 199 ? 1.968 -2.760 21.576 1.00 93.06 199 ALA A C 1
ATOM 1593 O O . ALA A 1 199 ? 2.146 -1.825 22.363 1.00 93.06 199 ALA A O 1
ATOM 1594 N N . GLU A 1 200 ? 2.319 -2.675 20.287 1.00 92.62 200 GLU A N 1
ATOM 1595 C CA . GLU A 1 200 ? 2.934 -1.473 19.709 1.00 92.62 200 GLU A CA 1
ATOM 1596 C C . GLU A 1 200 ? 1.996 -0.259 19.775 1.00 92.62 200 GLU A C 1
ATOM 1598 O O . GLU A 1 200 ? 2.402 0.809 20.240 1.00 92.62 200 GLU A O 1
ATOM 1603 N N . ILE A 1 201 ? 0.719 -0.416 19.406 1.00 92.94 201 ILE A N 1
ATOM 1604 C CA . ILE A 1 201 ? -0.269 0.668 19.538 1.00 92.94 201 ILE A CA 1
ATOM 1605 C C . ILE A 1 201 ? -0.402 1.119 20.996 1.00 92.94 201 ILE A C 1
ATOM 1607 O O . ILE A 1 201 ? -0.466 2.318 21.280 1.00 92.94 201 ILE A O 1
ATOM 1611 N N . SER A 1 202 ? -0.411 0.179 21.941 1.00 91.38 202 SER A N 1
ATOM 1612 C CA . SER A 1 202 ? -0.481 0.499 23.369 1.00 91.38 202 SER A CA 1
ATOM 1613 C C . SER A 1 202 ? 0.739 1.307 23.820 1.00 91.38 202 SER A C 1
ATOM 1615 O O . SER A 1 202 ? 0.587 2.312 24.517 1.00 91.38 202 SER A O 1
ATOM 1617 N N . ALA A 1 203 ? 1.939 0.950 23.351 1.00 89.50 203 ALA A N 1
ATOM 1618 C CA . ALA A 1 203 ? 3.156 1.716 23.607 1.00 89.50 203 ALA A CA 1
ATOM 1619 C C . ALA A 1 203 ? 3.093 3.133 23.002 1.00 89.50 203 ALA A C 1
ATOM 1621 O O . ALA A 1 203 ? 3.440 4.105 23.680 1.00 89.50 203 ALA A O 1
ATOM 1622 N N . MET A 1 204 ? 2.584 3.281 21.770 1.00 90.06 204 MET A N 1
ATOM 1623 C CA . MET A 1 204 ? 2.375 4.587 21.125 1.00 90.06 204 MET A CA 1
ATOM 1624 C C . MET A 1 204 ? 1.414 5.478 21.922 1.00 90.06 204 MET A C 1
ATOM 1626 O O . MET A 1 204 ? 1.663 6.675 22.086 1.00 90.06 204 MET A O 1
ATOM 1630 N N . ARG A 1 205 ? 0.334 4.897 22.456 1.00 87.25 205 ARG A N 1
ATOM 1631 C CA . ARG A 1 205 ? -0.634 5.599 23.312 1.00 87.25 205 ARG A CA 1
ATOM 1632 C C . ARG A 1 205 ? 0.014 6.092 24.600 1.00 87.25 205 ARG A C 1
ATOM 1634 O O . ARG A 1 205 ? -0.101 7.272 24.925 1.00 87.25 205 ARG A O 1
ATOM 1641 N N . SER A 1 206 ? 0.738 5.223 25.305 1.00 83.94 206 SER A N 1
ATOM 1642 C CA . SER A 1 206 ? 1.418 5.592 26.552 1.00 83.94 206 SER A CA 1
ATOM 1643 C C . SER A 1 206 ? 2.513 6.644 26.349 1.00 83.94 206 SER A C 1
ATOM 1645 O O . SER A 1 206 ? 2.699 7.497 27.214 1.00 83.94 206 SER A O 1
ATOM 1647 N N . GLY A 1 207 ? 3.211 6.624 25.208 1.00 73.56 207 GLY A N 1
ATOM 1648 C CA . GLY A 1 207 ? 4.228 7.621 24.858 1.00 73.56 207 GLY A CA 1
ATOM 1649 C C . GLY A 1 207 ? 3.664 9.014 24.557 1.00 73.56 207 GLY A C 1
ATOM 1650 O O . GLY A 1 207 ? 4.367 10.001 24.750 1.00 73.56 207 GLY A O 1
ATOM 1651 N N . ARG A 1 208 ? 2.397 9.105 24.132 1.00 61.59 208 ARG A N 1
ATOM 1652 C CA . ARG A 1 208 ? 1.690 10.372 23.868 1.00 61.59 208 ARG A CA 1
ATOM 1653 C C . ARG A 1 208 ? 0.979 10.971 25.084 1.00 61.59 208 ARG A C 1
ATOM 1655 O O . ARG A 1 208 ? 0.611 12.136 25.038 1.00 61.59 208 ARG A O 1
ATOM 1662 N N . SER A 1 209 ? 0.777 10.201 26.152 1.00 57.16 209 SER A N 1
ATOM 1663 C CA . SER A 1 209 ? 0.133 10.660 27.396 1.00 57.16 209 SER A CA 1
ATOM 1664 C C . SER A 1 209 ? 1.082 11.380 28.375 1.00 57.16 209 SER A C 1
ATOM 1666 O O . SER A 1 209 ? 0.735 11.520 29.548 1.00 57.16 209 SER A O 1
ATOM 1668 N N . ARG A 1 210 ? 2.266 11.825 27.929 1.00 37.78 210 ARG A N 1
ATOM 1669 C CA . ARG A 1 210 ? 3.216 12.631 28.718 1.00 37.78 210 ARG A CA 1
ATOM 1670 C C . ARG A 1 210 ? 3.363 14.037 28.165 1.00 37.78 210 ARG A C 1
ATOM 1672 O O . ARG A 1 210 ? 3.381 14.167 26.924 1.00 37.78 210 ARG A O 1
#

Sequence (210 aa):
MNDKQPPRRETIALNTKLEEDFVAPLTAMRGALEILRDYPELAEEERVRFAEKALRGCARLEASVRHLGDVLYADKDAATRAKPTPSEHAKRVKLNYDDRLIDLDLSGIQFSSPEMVNEFFDTVDQIIEDTGTDWFFVVNYACRIWPEAWIAFAHRAKKINVSFSLGTVRYVDVSDNDPWARAAADDPTIHSSRDDALAEISAMRSGRSR

Radius of gyration: 22.76 Å; Cα contacts (8 Å, |Δi|>4): 240; chains: 1; bounding box: 59×43×61 Å

Solvent-accessible surface area (backbone atoms only — not comparable to full-atom values): 11867 Å² total; per-residue (Å²): 133,89,82,78,75,76,80,54,69,67,59,53,54,52,51,53,47,46,41,64,49,45,50,50,37,53,53,53,23,50,53,29,53,49,48,61,68,75,44,79,83,55,52,69,71,56,49,50,52,32,51,51,51,29,51,53,27,53,55,45,40,52,52,42,54,54,52,51,50,60,58,64,74,66,68,81,88,87,82,90,81,82,88,76,77,91,56,84,58,54,83,33,54,46,80,38,77,94,76,35,33,36,42,37,55,37,64,80,42,70,34,70,33,42,65,59,36,46,58,47,52,51,50,50,48,52,60,48,60,76,64,76,64,66,26,33,35,42,30,39,61,35,48,44,72,33,83,77,11,39,64,47,43,55,51,52,56,48,48,50,49,74,75,35,43,76,46,79,38,33,14,25,68,64,87,54,95,46,70,60,32,52,62,50,51,72,39,91,79,31,30,66,29,66,65,60,29,49,50,52,53,51,50,56,52,61,67,65,75,111

Secondary structure (DSSP, 8-state):
----PPPPHHHHHHHHHHIIIIIHHHHHHHHHHHHHHH-TT--HHHHHHHHHHHHHHHHHHHHHHHHHHHHHTT-----PPPPPP--GGGGGEEEETTTTEEEEE-TT-EE-SHHHHHHHHHHHHHHHHTTTS-EEEEEE---EE-HHHHHHHHHHHHHHHHHHEEEEEEE--TTS--HHHHHHHTSTTEESSHHHHHHHHHHHHHHH--

Mean predicted aligned error: 14.56 Å

pLDDT: mean 78.17, std 18.33, range [32.03, 96.25]